Protein AF-A0AAD2Q628-F1 (afdb_monomer_lite)

Structure (mmCIF, N/CA/C/O backbone):
data_AF-A0AAD2Q628-F1
#
_entry.id   AF-A0AAD2Q628-F1
#
loop_
_atom_site.group_PDB
_atom_site.id
_atom_site.type_symbol
_atom_site.label_atom_id
_atom_site.label_alt_id
_atom_site.label_comp_id
_atom_site.label_asym_id
_atom_site.label_entity_id
_atom_site.label_seq_id
_atom_site.pdbx_PDB_ins_code
_atom_site.Cartn_x
_atom_site.Cartn_y
_atom_site.Cartn_z
_atom_site.occupancy
_atom_site.B_iso_or_equiv
_atom_site.auth_seq_id
_atom_site.auth_comp_id
_atom_site.auth_asym_id
_atom_site.auth_atom_id
_atom_site.pdbx_PDB_model_num
ATOM 1 N N . MET A 1 1 ? -16.273 -69.616 -3.873 1.00 41.22 1 MET A N 1
ATOM 2 C CA . MET A 1 1 ? -14.895 -70.148 -3.779 1.00 41.22 1 MET A CA 1
ATOM 3 C C . MET A 1 1 ? -13.991 -68.955 -3.497 1.00 41.22 1 MET A C 1
ATOM 5 O O . MET A 1 1 ? -13.891 -68.101 -4.357 1.00 41.22 1 MET A O 1
ATOM 9 N N . GLY A 1 2 ? -13.615 -68.657 -2.249 1.00 32.34 2 GLY A N 1
ATOM 10 C CA . GLY A 1 2 ? -12.624 -69.399 -1.454 1.00 32.34 2 GLY A CA 1
ATOM 11 C C . GLY A 1 2 ? -11.238 -69.051 -2.010 1.00 32.34 2 GLY A C 1
ATOM 12 O O . GLY A 1 2 ? -10.892 -69.567 -3.058 1.00 32.34 2 GLY A O 1
ATOM 13 N N . LEU A 1 3 ? -10.490 -68.092 -1.461 1.00 39.25 3 LEU A N 1
ATOM 14 C CA . LEU A 1 3 ? -9.727 -68.239 -0.219 1.00 39.25 3 LEU A CA 1
ATOM 15 C C . LEU A 1 3 ? -9.438 -66.888 0.453 1.00 39.25 3 LEU A C 1
ATOM 17 O O . LEU A 1 3 ? -9.237 -65.864 -0.194 1.00 39.25 3 LEU A O 1
ATOM 21 N N . ALA A 1 4 ? -9.405 -66.937 1.780 1.00 36.00 4 ALA A N 1
ATOM 22 C CA . ALA A 1 4 ? -9.234 -65.830 2.699 1.00 36.00 4 ALA A CA 1
ATOM 23 C C . ALA A 1 4 ? -7.864 -65.875 3.404 1.00 36.00 4 ALA A C 1
ATOM 25 O O . ALA A 1 4 ? -7.318 -66.952 3.613 1.00 36.00 4 ALA A O 1
ATOM 26 N N . ARG A 1 5 ? -7.456 -64.693 3.900 1.00 35.56 5 ARG A N 1
ATOM 27 C CA . ARG A 1 5 ? -6.697 -64.414 5.145 1.00 35.56 5 ARG A CA 1
ATOM 28 C C . ARG A 1 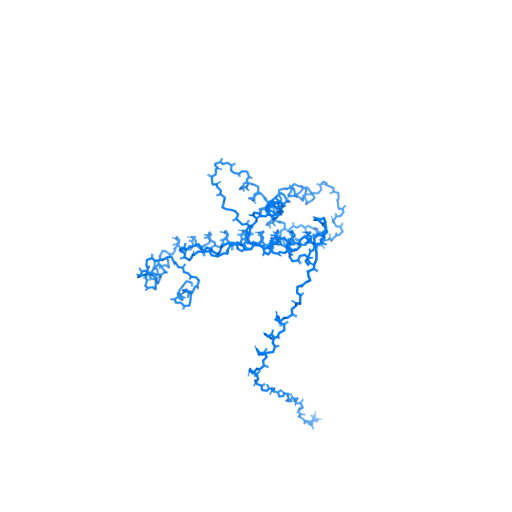5 ? -5.227 -64.850 5.274 1.00 35.56 5 ARG A C 1
ATOM 30 O O . ARG A 1 5 ? -4.950 -66.015 5.496 1.00 35.56 5 ARG A O 1
ATOM 37 N N . LEU A 1 6 ? -4.354 -63.847 5.440 1.00 38.22 6 LEU A N 1
ATOM 38 C CA . LEU A 1 6 ? -3.398 -63.706 6.564 1.00 38.22 6 LEU A CA 1
ATOM 39 C C . LEU A 1 6 ? -2.945 -62.219 6.624 1.00 38.22 6 LEU A C 1
ATOM 41 O O . LEU A 1 6 ? -2.399 -61.715 5.654 1.00 38.22 6 LEU A O 1
ATOM 45 N N . LEU A 1 7 ? -3.481 -61.390 7.532 1.00 36.62 7 LEU A N 1
ATOM 46 C CA . LEU A 1 7 ? -2.988 -61.016 8.881 1.00 36.62 7 LEU A CA 1
ATOM 47 C C . LEU A 1 7 ? -2.082 -59.752 8.943 1.00 36.62 7 LEU A C 1
ATOM 49 O O . LEU A 1 7 ? -0.869 -59.849 8.858 1.00 36.62 7 LEU A O 1
ATOM 53 N N . LEU A 1 8 ? -2.751 -58.614 9.209 1.00 38.66 8 LEU A N 1
ATOM 54 C CA . LEU A 1 8 ? -2.419 -57.449 10.070 1.00 38.66 8 LEU A CA 1
ATOM 55 C C . LEU A 1 8 ? -1.126 -56.589 9.896 1.00 38.66 8 LEU A C 1
ATOM 57 O O . LEU A 1 8 ? -0.140 -57.020 9.315 1.00 38.66 8 LEU A O 1
ATOM 61 N N . PRO A 1 9 ? -1.153 -55.322 10.394 1.00 40.34 9 PRO A N 1
ATOM 62 C CA . PRO A 1 9 ? -0.326 -54.203 9.944 1.00 40.34 9 PRO A CA 1
ATOM 63 C C . PRO A 1 9 ? 0.839 -53.875 10.891 1.00 40.34 9 PRO A C 1
ATOM 65 O O . PRO A 1 9 ? 0.726 -54.007 12.109 1.00 40.34 9 PRO A O 1
ATOM 68 N N . LEU A 1 10 ? 1.915 -53.302 10.350 1.00 36.38 10 LEU A N 1
ATOM 69 C CA . LEU A 1 10 ? 2.962 -52.651 11.140 1.00 36.38 10 LEU A CA 1
ATOM 70 C C . LEU A 1 10 ? 2.832 -51.126 11.022 1.00 36.38 10 LEU A C 1
ATOM 72 O O . LEU A 1 10 ? 3.186 -50.529 10.009 1.00 36.38 10 LEU A O 1
ATOM 76 N N . ARG A 1 11 ? 2.312 -50.492 12.083 1.00 39.50 11 ARG A N 1
ATOM 77 C CA . ARG A 1 11 ? 2.529 -49.064 12.363 1.00 39.50 11 ARG A CA 1
ATOM 78 C C . ARG A 1 11 ? 3.903 -48.901 13.020 1.00 39.50 11 ARG A C 1
ATOM 80 O O . ARG A 1 11 ? 4.146 -49.593 14.008 1.00 39.50 11 ARG A O 1
ATOM 87 N N . PRO A 1 12 ? 4.733 -47.927 12.626 1.00 38.59 12 PRO A N 1
ATOM 88 C CA . PRO A 1 12 ? 5.763 -47.422 13.519 1.00 38.59 12 PRO A CA 1
ATOM 89 C C . PRO A 1 12 ? 5.172 -46.356 14.459 1.00 38.59 12 PRO A C 1
ATOM 91 O O . PRO A 1 12 ? 4.677 -45.315 14.025 1.00 38.59 12 PRO A O 1
ATOM 94 N N . LYS A 1 13 ? 5.220 -46.632 15.769 1.00 36.22 13 LYS A N 1
ATOM 95 C CA . LYS A 1 13 ? 5.276 -45.604 16.820 1.00 36.22 13 LYS A CA 1
ATOM 96 C C . LYS A 1 13 ? 6.656 -44.950 16.720 1.00 36.22 13 LYS A C 1
ATOM 98 O O . LYS A 1 13 ? 7.647 -45.667 16.793 1.00 36.22 13 LYS A O 1
ATOM 103 N N . ILE A 1 14 ? 6.720 -43.628 16.595 1.00 37.03 14 ILE A N 1
ATOM 104 C CA . ILE A 1 14 ? 7.932 -42.866 16.913 1.00 37.03 14 ILE A CA 1
ATOM 105 C C . ILE A 1 14 ? 7.538 -41.797 17.930 1.00 37.03 14 ILE A C 1
ATOM 107 O O . ILE A 1 14 ? 6.558 -41.070 17.767 1.00 37.03 14 ILE A O 1
ATOM 111 N N . GLU A 1 15 ? 8.264 -41.841 19.035 1.00 34.59 15 GLU A N 1
ATOM 112 C CA . GLU A 1 15 ? 8.045 -41.177 20.309 1.00 34.59 15 GLU A CA 1
ATOM 113 C C . GLU A 1 15 ? 8.373 -39.678 20.238 1.00 34.59 15 GLU A C 1
ATOM 115 O O . GLU A 1 15 ? 9.252 -39.246 19.493 1.00 34.59 15 GLU A O 1
ATOM 120 N N . ARG A 1 16 ? 7.661 -38.873 21.037 1.00 36.38 16 ARG A N 1
ATOM 121 C CA . ARG A 1 16 ? 8.016 -37.470 21.297 1.00 36.38 16 ARG A CA 1
ATOM 122 C C . ARG A 1 16 ? 9.143 -37.430 22.337 1.00 36.38 16 ARG A C 1
ATOM 124 O O . ARG A 1 16 ? 8.940 -38.001 23.409 1.00 36.38 16 ARG A O 1
ATOM 131 N N . PRO A 1 17 ? 10.264 -36.729 22.103 1.00 39.34 17 PRO A N 1
ATOM 132 C CA . PRO A 1 17 ? 11.205 -36.413 23.169 1.00 39.34 17 PRO A CA 1
ATOM 133 C C . PRO A 1 17 ? 10.741 -35.191 23.995 1.00 39.34 17 PRO A C 1
ATOM 135 O O . PRO A 1 17 ? 9.958 -34.370 23.505 1.00 39.34 17 PRO A O 1
ATOM 138 N N . PRO A 1 18 ? 11.183 -35.087 25.262 1.00 36.72 18 PRO A N 1
ATOM 139 C CA . PRO A 1 18 ? 10.644 -34.167 26.260 1.00 36.72 18 PRO A CA 1
ATOM 140 C C . PRO A 1 18 ? 11.123 -32.717 26.105 1.00 36.72 18 PRO A C 1
ATOM 142 O O . PRO A 1 18 ? 12.185 -32.424 25.561 1.00 36.72 18 PRO A O 1
ATOM 145 N N . SER A 1 19 ? 10.316 -31.816 26.660 1.00 37.06 19 SER A N 1
ATOM 146 C CA . SER A 1 19 ? 10.591 -30.401 26.905 1.00 37.06 19 SER A CA 1
ATOM 147 C C . SER A 1 19 ? 11.855 -30.176 27.744 1.00 37.06 19 SER A C 1
ATOM 149 O O . SER A 1 19 ? 11.912 -30.631 28.885 1.00 37.06 19 SER A O 1
ATOM 151 N N . LEU A 1 20 ? 12.801 -29.385 27.230 1.00 33.56 20 LEU A N 1
ATOM 152 C CA . LEU A 1 20 ? 13.852 -28.731 28.014 1.00 33.56 20 LEU A CA 1
ATOM 153 C C . LEU A 1 20 ? 13.908 -27.248 27.627 1.00 33.56 20 LEU A C 1
ATOM 155 O O . LEU A 1 20 ? 14.545 -26.849 26.656 1.00 33.56 20 LEU A O 1
ATOM 159 N N . ILE A 1 21 ? 13.169 -26.443 28.389 1.00 36.81 21 ILE A N 1
ATOM 160 C CA . ILE A 1 21 ? 13.429 -25.015 28.574 1.00 36.81 21 ILE A CA 1
ATOM 161 C C . ILE A 1 21 ? 14.372 -24.908 29.775 1.00 36.81 21 ILE A C 1
ATOM 163 O O . ILE A 1 21 ? 14.227 -25.676 30.718 1.00 36.81 21 ILE A O 1
ATOM 167 N N . SER A 1 22 ? 15.245 -23.900 29.727 1.00 38.53 22 SER A N 1
ATOM 168 C CA . SER A 1 22 ? 16.206 -23.444 30.740 1.00 38.53 22 SER A CA 1
ATOM 169 C C . SER A 1 22 ? 17.596 -24.061 30.613 1.00 38.53 22 SER A C 1
ATOM 171 O O . SER A 1 22 ? 17.820 -25.157 31.102 1.00 38.53 22 SER A O 1
ATOM 173 N N . GLU A 1 23 ? 18.495 -23.325 29.944 1.00 36.66 23 GLU A N 1
ATOM 174 C CA . GLU A 1 23 ? 19.952 -23.217 30.198 1.00 36.66 23 GLU A CA 1
ATOM 175 C C . GLU A 1 23 ? 20.728 -22.814 28.927 1.00 36.66 23 GLU A C 1
ATOM 177 O O . GLU A 1 23 ? 21.664 -23.473 28.499 1.00 36.66 23 GLU A O 1
ATOM 182 N N . THR A 1 24 ? 20.378 -21.687 28.296 1.00 35.78 24 THR A N 1
ATOM 183 C CA . THR A 1 24 ? 21.269 -21.046 27.297 1.00 35.78 24 THR A CA 1
ATOM 184 C C . THR A 1 24 ? 21.333 -19.521 27.425 1.00 35.78 24 THR A C 1
ATOM 186 O O . THR A 1 24 ? 21.809 -18.841 26.519 1.00 35.78 24 THR A O 1
ATOM 189 N N . SER A 1 25 ? 20.900 -18.961 28.561 1.00 34.75 25 SER A N 1
ATOM 190 C CA . SER A 1 25 ? 20.864 -17.503 28.781 1.00 34.75 25 SER A CA 1
ATOM 191 C C . SER A 1 25 ? 22.027 -16.958 29.621 1.00 34.75 25 SER A C 1
ATOM 193 O O . SER A 1 25 ? 22.152 -15.746 29.745 1.00 34.75 25 SER A O 1
ATOM 195 N N . SER A 1 26 ? 22.917 -17.804 30.162 1.00 39.25 26 SER A N 1
ATOM 196 C CA . SER A 1 26 ? 23.978 -17.359 31.092 1.00 39.25 26 SER A CA 1
ATOM 197 C C . SER A 1 26 ? 25.416 -17.430 30.549 1.00 39.25 26 SER A C 1
ATOM 199 O O . SER A 1 26 ? 26.353 -17.109 31.280 1.00 39.25 26 SER A O 1
ATOM 201 N N . GLN A 1 27 ? 25.629 -17.809 29.283 1.00 35.50 27 GLN A N 1
ATOM 202 C CA . GLN A 1 27 ? 26.983 -17.938 28.705 1.00 35.50 27 GLN A CA 1
ATOM 203 C C . GLN A 1 27 ? 27.303 -16.966 27.561 1.00 35.50 27 GLN A C 1
ATOM 205 O O . GLN A 1 27 ? 28.459 -16.867 27.165 1.00 35.50 27 GLN A O 1
ATOM 210 N N . ARG A 1 28 ? 26.335 -16.172 27.080 1.00 36.69 28 ARG A N 1
ATOM 211 C CA . ARG A 1 28 ? 26.572 -15.148 26.038 1.00 36.69 28 ARG A CA 1
ATOM 212 C C . ARG A 1 28 ? 26.849 -13.735 26.571 1.00 36.69 28 ARG A C 1
ATOM 214 O O . ARG A 1 28 ? 27.160 -12.852 25.784 1.00 36.69 28 ARG A O 1
ATOM 221 N N . GLN A 1 29 ? 26.765 -13.518 27.886 1.00 34.91 29 GLN A N 1
ATOM 222 C CA . GLN A 1 29 ? 26.949 -12.200 28.519 1.00 34.91 29 GLN A CA 1
ATOM 223 C C . GLN A 1 29 ? 28.338 -11.968 29.149 1.00 34.91 29 GLN A C 1
ATOM 225 O O . GLN A 1 29 ? 28.562 -10.907 29.718 1.00 34.91 29 GLN A O 1
ATOM 230 N N . ARG A 1 30 ? 29.297 -12.902 29.041 1.00 34.09 30 ARG A N 1
ATOM 231 C CA . ARG A 1 30 ? 30.641 -12.755 29.651 1.00 34.09 30 ARG A CA 1
ATOM 232 C C . ARG A 1 30 ? 31.804 -12.560 28.669 1.00 34.09 30 ARG A C 1
ATOM 234 O O . ARG A 1 30 ? 32.949 -12.670 29.080 1.00 34.09 30 ARG A O 1
ATOM 241 N N . THR A 1 31 ? 31.550 -12.233 27.402 1.00 32.66 31 THR A N 1
ATOM 242 C CA . THR A 1 31 ? 32.624 -12.087 26.389 1.00 32.66 31 THR A CA 1
ATOM 243 C C . THR A 1 31 ? 32.689 -10.690 25.753 1.00 32.66 31 THR A C 1
ATOM 245 O O . THR A 1 31 ? 33.216 -10.542 24.658 1.00 32.66 31 THR A O 1
ATOM 248 N N . VAL A 1 32 ? 32.154 -9.651 26.412 1.00 36.41 32 VAL A N 1
ATOM 249 C CA . VAL A 1 32 ? 32.168 -8.258 25.890 1.00 36.41 32 VAL A CA 1
ATOM 250 C C . VAL A 1 32 ? 32.931 -7.272 26.795 1.00 36.41 32 VAL A C 1
ATOM 252 O O . VAL A 1 32 ? 33.059 -6.099 26.469 1.00 36.41 32 VAL A O 1
ATOM 255 N N . LEU A 1 33 ? 33.522 -7.727 27.899 1.00 37.69 33 LEU A N 1
ATOM 256 C CA . LEU A 1 33 ? 34.405 -6.905 28.733 1.00 37.69 33 LEU A CA 1
ATOM 257 C C . LEU A 1 33 ? 35.815 -7.482 28.660 1.00 37.69 33 LEU A C 1
ATOM 259 O O . LEU A 1 33 ? 36.112 -8.417 29.388 1.00 37.69 33 LEU A O 1
ATOM 263 N N . ASP A 1 34 ? 36.585 -7.004 27.680 1.00 32.53 34 ASP A N 1
ATOM 264 C CA . ASP A 1 34 ? 38.051 -6.829 27.695 1.00 32.53 34 ASP A CA 1
ATOM 265 C C . ASP A 1 34 ? 38.572 -6.760 26.251 1.00 32.53 34 ASP A C 1
ATOM 267 O O . ASP A 1 34 ? 39.073 -7.728 25.681 1.00 32.53 34 ASP A O 1
ATOM 271 N N . VAL A 1 35 ? 38.445 -5.580 25.635 1.00 37.34 35 VAL A N 1
ATOM 272 C CA . VAL A 1 35 ? 39.238 -5.218 24.452 1.00 37.34 35 VAL A CA 1
ATOM 273 C C . VAL A 1 35 ? 40.191 -4.098 24.880 1.00 37.34 35 VAL A C 1
ATOM 275 O O . VAL A 1 35 ? 39.711 -3.050 25.320 1.00 37.34 35 VAL A O 1
ATOM 278 N N . PRO A 1 36 ? 41.523 -4.277 24.788 1.00 30.53 36 PRO A N 1
ATOM 279 C CA . PRO A 1 36 ? 42.478 -3.240 25.163 1.00 30.53 36 PRO A CA 1
ATOM 280 C C . PRO A 1 36 ? 42.370 -2.039 24.216 1.00 30.53 36 PRO A C 1
ATOM 282 O O . PRO A 1 36 ? 42.324 -2.205 22.998 1.00 30.53 36 PRO A O 1
ATOM 285 N N . VAL A 1 37 ? 42.371 -0.826 24.771 1.00 39.47 37 VAL A N 1
ATOM 286 C CA . VAL A 1 37 ? 42.447 0.431 24.012 1.00 39.47 37 VAL A CA 1
ATOM 287 C C . VAL A 1 37 ? 43.891 0.632 23.529 1.00 39.47 37 VAL A C 1
ATOM 289 O O . VAL A 1 37 ? 44.778 0.756 24.375 1.00 39.47 37 VAL A O 1
ATOM 292 N N . PRO A 1 38 ? 44.174 0.702 22.213 1.00 34.25 38 PRO A N 1
ATOM 293 C CA . PRO A 1 38 ? 45.503 1.054 21.744 1.00 34.25 38 PRO A CA 1
ATOM 294 C C . PRO A 1 38 ? 45.684 2.575 21.789 1.00 34.25 38 PRO A C 1
ATOM 296 O O . PRO A 1 38 ? 45.006 3.342 21.105 1.00 34.25 38 PRO A O 1
ATOM 299 N N . SER A 1 39 ? 46.642 3.015 22.594 1.00 34.12 39 SER A N 1
ATOM 300 C CA . SER A 1 39 ? 47.267 4.325 22.495 1.00 34.12 39 SER A CA 1
ATOM 301 C C . SER A 1 39 ? 48.217 4.338 21.293 1.00 34.12 39 SER A C 1
ATOM 303 O O . SER A 1 39 ? 49.236 3.662 21.334 1.00 34.12 39 SER A O 1
ATOM 305 N N . ASN A 1 40 ? 47.926 5.103 20.234 1.00 32.75 40 ASN A N 1
ATOM 306 C CA . ASN A 1 40 ? 48.840 6.155 19.768 1.00 32.75 40 ASN A CA 1
ATOM 307 C C . ASN A 1 40 ? 48.275 7.009 18.621 1.00 32.75 40 ASN A C 1
ATOM 309 O O . ASN A 1 40 ? 47.475 6.576 17.797 1.00 32.75 40 ASN A O 1
ATOM 313 N N . GLN A 1 41 ? 48.792 8.231 18.599 1.00 40.69 41 GLN A N 1
ATOM 314 C CA . GLN A 1 41 ? 48.729 9.277 17.588 1.00 40.69 41 GLN A CA 1
ATOM 315 C C . GLN A 1 41 ? 48.885 8.745 16.148 1.00 40.69 41 GLN A C 1
ATOM 317 O O . GLN A 1 41 ? 49.864 8.076 15.826 1.00 40.69 41 GLN A O 1
ATOM 322 N N . GLY A 1 42 ? 47.940 9.104 15.269 1.00 32.91 42 GLY A N 1
ATOM 323 C CA . GLY A 1 42 ? 47.955 8.794 13.836 1.00 32.91 42 GLY A CA 1
ATOM 324 C C . GLY A 1 42 ? 47.006 9.706 13.040 1.00 32.91 42 GLY A C 1
ATOM 325 O O . GLY A 1 42 ? 45.951 10.101 13.527 1.00 32.91 42 GLY A O 1
ATOM 326 N N . ASN A 1 43 ? 47.430 10.083 11.834 1.00 36.53 43 ASN A N 1
ATOM 327 C CA . ASN A 1 43 ? 46.875 11.086 10.909 1.00 36.53 43 ASN A CA 1
ATOM 328 C C . ASN A 1 43 ? 45.348 10.939 10.619 1.00 36.53 43 ASN A C 1
ATOM 330 O O . ASN A 1 43 ? 44.899 9.834 10.314 1.00 36.53 43 ASN A O 1
ATOM 334 N N . PRO A 1 44 ? 44.534 12.020 10.636 1.00 38.53 44 PRO A N 1
ATOM 335 C CA . PRO A 1 44 ? 43.057 11.973 10.571 1.00 38.53 44 PRO A CA 1
ATOM 336 C C . PRO A 1 44 ? 42.403 11.529 9.239 1.00 38.53 44 PRO A C 1
ATOM 338 O O . PRO A 1 44 ? 41.243 11.866 8.993 1.00 38.53 44 PRO A O 1
ATOM 341 N N . ARG A 1 45 ? 43.084 10.778 8.364 1.00 43.62 45 ARG A N 1
ATOM 342 C CA . ARG A 1 45 ? 42.522 10.347 7.065 1.00 43.62 45 ARG A CA 1
ATOM 343 C C . ARG A 1 45 ? 42.162 8.863 6.944 1.00 43.62 45 ARG A C 1
ATOM 345 O O . ARG A 1 45 ? 41.441 8.535 6.008 1.00 43.62 45 ARG A O 1
ATOM 352 N N . ASP A 1 46 ? 42.496 8.025 7.925 1.00 41.75 46 ASP A N 1
ATOM 353 C CA . ASP A 1 46 ? 42.333 6.562 7.813 1.00 41.75 46 ASP A CA 1
ATOM 354 C C . ASP A 1 46 ? 41.350 5.936 8.825 1.00 41.75 46 ASP A C 1
ATOM 356 O O . ASP A 1 46 ? 41.543 4.819 9.298 1.00 41.75 46 ASP A O 1
ATOM 360 N N . VAL A 1 47 ? 40.251 6.625 9.158 1.00 44.41 47 VAL A N 1
ATOM 361 C CA . VAL A 1 47 ? 39.197 6.054 10.023 1.00 44.41 47 VAL A CA 1
ATOM 362 C C . VAL A 1 47 ? 38.077 5.419 9.176 1.00 44.41 47 VAL A C 1
ATOM 364 O O . VAL A 1 47 ? 37.454 6.134 8.379 1.00 44.41 47 VAL A O 1
ATOM 367 N N . PRO A 1 48 ? 37.746 4.120 9.350 1.00 36.72 48 PRO A N 1
ATOM 368 C CA . PRO A 1 48 ? 36.620 3.486 8.662 1.00 36.72 48 PRO A CA 1
ATOM 369 C C . PRO A 1 48 ? 35.287 4.159 9.034 1.00 36.72 48 PRO A C 1
ATOM 371 O O . PRO A 1 48 ? 35.042 4.504 10.192 1.00 36.72 48 PRO A O 1
ATOM 374 N N . LYS A 1 49 ? 34.404 4.359 8.041 1.00 45.31 49 LYS A N 1
ATOM 375 C CA . LYS A 1 49 ? 33.145 5.131 8.169 1.00 45.31 49 LYS A CA 1
ATOM 376 C C . LYS A 1 49 ? 32.191 4.623 9.267 1.00 45.31 49 LYS A C 1
ATOM 378 O O . LYS A 1 49 ? 31.374 5.406 9.737 1.00 45.31 49 LYS A O 1
ATOM 383 N N . SER A 1 50 ? 32.329 3.373 9.712 1.00 38.19 50 SER A N 1
ATOM 384 C CA . SER A 1 50 ? 31.544 2.772 10.800 1.00 38.19 50 SER A CA 1
ATOM 385 C C . SER A 1 50 ? 31.836 3.363 12.186 1.00 38.19 50 SER A C 1
ATOM 387 O O . SER A 1 50 ? 30.980 3.319 13.061 1.00 38.19 50 SER A O 1
ATOM 389 N N . ALA A 1 51 ? 33.008 3.967 12.402 1.00 35.88 51 ALA A N 1
ATOM 390 C CA . ALA A 1 51 ? 33.417 4.464 13.719 1.00 35.88 51 ALA A CA 1
ATOM 391 C C . ALA A 1 51 ? 32.966 5.909 14.017 1.00 35.88 51 ALA A C 1
ATOM 393 O O . ALA A 1 51 ? 33.261 6.449 15.082 1.00 35.88 51 ALA A O 1
ATOM 394 N N . ARG A 1 52 ? 32.253 6.563 13.087 1.00 36.62 52 ARG A N 1
ATOM 395 C CA . ARG A 1 52 ? 31.817 7.961 13.243 1.00 36.62 52 ARG A CA 1
ATOM 396 C C . ARG A 1 52 ? 30.483 8.129 13.982 1.00 36.62 52 ARG A C 1
ATOM 398 O O . ARG A 1 52 ? 30.104 9.265 14.243 1.00 36.62 52 ARG A O 1
ATOM 405 N N . TYR A 1 53 ? 29.811 7.035 14.349 1.00 40.88 53 TYR A N 1
ATOM 406 C CA . TYR A 1 53 ? 28.484 7.075 14.979 1.00 40.88 53 TYR A CA 1
ATOM 407 C C . TYR A 1 53 ? 28.490 6.878 16.510 1.00 40.88 53 TYR A C 1
ATOM 409 O O . TYR A 1 53 ? 27.469 7.069 17.159 1.00 40.88 53 TYR A O 1
ATOM 417 N N . SER A 1 54 ? 29.635 6.578 17.135 1.00 31.20 54 SER A N 1
ATOM 418 C CA . SER A 1 54 ? 29.692 6.291 18.584 1.00 31.20 54 SER A CA 1
ATOM 419 C C . SER A 1 54 ? 29.839 7.520 19.497 1.00 31.20 54 SER A C 1
ATOM 421 O O . SER A 1 54 ? 30.187 7.371 20.668 1.00 31.20 54 SER A O 1
ATOM 423 N N . ARG A 1 55 ? 29.580 8.745 19.018 1.00 32.38 55 ARG A N 1
ATOM 424 C CA . ARG A 1 55 ? 29.501 9.929 19.895 1.00 32.38 55 ARG A CA 1
ATOM 425 C C . ARG A 1 55 ? 28.049 10.219 20.269 1.00 32.38 55 ARG A C 1
ATOM 427 O O . ARG A 1 55 ? 27.347 10.905 19.541 1.00 32.38 55 ARG A O 1
ATOM 434 N N . SER A 1 56 ? 27.656 9.662 21.415 1.00 31.62 56 SER A N 1
ATOM 435 C CA . SER A 1 56 ? 26.629 10.135 22.359 1.00 31.62 56 SER A CA 1
ATOM 436 C C . SER A 1 56 ? 25.647 11.194 21.832 1.00 31.62 56 SER A C 1
ATOM 438 O O . SER A 1 56 ? 25.892 12.396 21.953 1.00 31.62 56 SER A O 1
ATOM 440 N N . VAL A 1 57 ? 24.500 10.739 21.329 1.00 41.31 57 VAL A N 1
ATOM 441 C CA . VAL A 1 57 ? 23.283 11.557 21.247 1.00 41.31 57 VAL A CA 1
ATOM 442 C C . VAL A 1 57 ? 22.602 11.502 22.626 1.00 41.31 57 VAL A C 1
ATOM 444 O O . VAL A 1 57 ? 22.449 10.400 23.158 1.00 41.31 57 VAL A O 1
ATOM 447 N N . PRO A 1 58 ? 22.221 12.632 23.251 1.00 29.83 58 PRO A N 1
ATOM 448 C CA . PRO A 1 58 ? 21.480 12.612 24.511 1.00 29.83 58 PRO A CA 1
ATOM 449 C C . PRO A 1 58 ? 20.119 11.934 24.319 1.00 29.83 58 PRO A C 1
ATOM 451 O O . PRO A 1 58 ? 19.386 12.267 23.388 1.00 29.83 58 PRO A O 1
ATOM 454 N N . LEU A 1 59 ? 19.783 10.989 25.199 1.00 36.31 59 LEU A N 1
ATOM 455 C CA . LEU A 1 59 ? 18.473 10.336 25.223 1.00 36.31 59 LEU A CA 1
ATOM 456 C C . LEU A 1 59 ? 17.374 11.376 25.518 1.00 36.31 59 LEU A C 1
ATOM 458 O O . LEU A 1 59 ? 17.506 12.113 26.499 1.00 36.31 59 LEU A O 1
ATOM 462 N N . PRO A 1 60 ? 16.284 11.447 24.734 1.00 33.56 60 PRO A N 1
ATOM 463 C CA . PRO A 1 60 ? 15.127 12.243 25.110 1.00 33.56 60 PRO A CA 1
ATOM 464 C C . PRO A 1 60 ? 14.381 11.579 26.280 1.00 33.56 60 PRO A C 1
ATOM 466 O O . PRO A 1 60 ? 14.147 10.370 26.287 1.00 33.56 60 PRO A O 1
ATOM 469 N N . HIS A 1 61 ? 14.025 12.394 27.274 1.00 34.50 61 HIS A N 1
ATOM 470 C CA . HIS A 1 61 ? 13.152 12.028 28.391 1.00 34.50 61 HIS A CA 1
ATOM 471 C C . HIS A 1 61 ? 11.759 11.580 27.902 1.00 34.50 61 HIS A C 1
ATOM 473 O O . HIS A 1 61 ? 11.324 12.000 26.827 1.00 34.50 61 HIS A O 1
ATOM 479 N N . PRO A 1 62 ? 11.046 10.740 28.678 1.00 34.81 62 PRO A N 1
ATOM 480 C CA . PRO A 1 62 ? 9.773 10.185 28.256 1.00 34.81 62 PRO A CA 1
ATOM 481 C C . PRO A 1 62 ? 8.668 11.215 28.493 1.00 34.81 62 PRO A C 1
ATOM 483 O O . PRO A 1 62 ? 8.316 11.466 29.638 1.00 34.81 62 PRO A O 1
ATOM 486 N N . ASP A 1 63 ? 8.106 11.781 27.426 1.00 32.28 63 ASP A N 1
ATOM 487 C CA . ASP A 1 63 ? 6.779 12.393 27.485 1.00 32.28 63 ASP A CA 1
ATOM 488 C C . ASP A 1 63 ? 6.016 12.212 26.160 1.00 32.28 63 ASP A C 1
ATOM 490 O O . ASP A 1 63 ? 6.431 12.647 25.088 1.00 32.28 63 ASP A O 1
ATOM 494 N N . ASN A 1 64 ? 4.874 11.536 26.304 1.00 29.47 64 ASN A N 1
ATOM 495 C CA . ASN A 1 64 ? 3.660 11.531 25.489 1.00 29.47 64 ASN A CA 1
ATOM 496 C C . ASN A 1 64 ? 3.717 11.186 23.985 1.00 29.47 64 ASN A C 1
ATOM 498 O O . ASN A 1 64 ? 3.856 12.026 23.099 1.00 29.47 64 ASN A O 1
ATOM 502 N N . GLY A 1 65 ? 3.337 9.934 23.702 1.00 32.53 65 GLY A N 1
ATOM 503 C CA . GLY A 1 65 ? 2.153 9.686 22.867 1.00 32.53 65 GLY A CA 1
ATOM 504 C C . GLY A 1 65 ? 2.319 9.660 21.348 1.00 32.53 65 GLY A C 1
ATOM 505 O O . GLY A 1 65 ? 1.310 9.617 20.647 1.00 32.53 65 GLY A O 1
ATOM 506 N N . ARG A 1 66 ? 3.539 9.638 20.803 1.00 31.22 66 ARG A N 1
ATOM 507 C CA . ARG A 1 66 ? 3.734 9.380 19.367 1.00 31.22 66 ARG A CA 1
ATOM 508 C C . ARG A 1 66 ? 3.841 7.882 19.104 1.00 31.22 66 ARG A C 1
ATOM 510 O O . ARG A 1 66 ? 4.869 7.260 19.349 1.00 31.22 66 ARG A O 1
ATOM 517 N N . SER A 1 67 ? 2.736 7.327 18.621 1.00 33.00 67 SER A N 1
ATOM 518 C CA . SER A 1 67 ? 2.610 5.978 18.078 1.00 33.00 67 SER A CA 1
ATOM 519 C C . SER A 1 67 ? 3.790 5.619 17.170 1.00 33.00 67 SER A C 1
ATOM 521 O O . SER A 1 67 ? 4.052 6.276 16.162 1.00 33.00 67 SER A O 1
ATOM 523 N N . SER A 1 68 ? 4.485 4.566 17.588 1.00 33.62 68 SER A N 1
ATOM 524 C CA . SER A 1 68 ? 5.540 3.857 16.877 1.00 33.62 68 SER A CA 1
ATOM 525 C C . SER A 1 68 ? 5.008 3.227 15.583 1.00 33.62 68 SER A C 1
ATOM 527 O O . SER A 1 68 ? 3.922 2.651 15.590 1.00 33.62 68 SER A O 1
ATOM 529 N N . GLY A 1 69 ? 5.800 3.307 14.509 1.00 32.03 69 GLY A N 1
ATOM 530 C CA . GLY A 1 69 ? 5.725 2.405 13.354 1.00 32.03 69 GLY A CA 1
ATOM 531 C C . GLY A 1 69 ? 4.835 2.839 12.186 1.00 32.03 69 GLY A C 1
ATOM 532 O O . GLY A 1 69 ? 3.716 2.360 12.036 1.00 32.03 69 GLY A O 1
ATOM 533 N N . SER A 1 70 ? 5.366 3.646 11.263 1.00 36.75 70 SER A N 1
ATOM 534 C CA . SER A 1 70 ? 4.912 3.611 9.867 1.00 36.75 70 SER A CA 1
ATOM 535 C C . SER A 1 70 ? 5.600 2.434 9.163 1.00 36.75 70 SER A C 1
ATOM 537 O O . SER A 1 70 ? 6.700 2.580 8.635 1.00 36.75 70 SER A O 1
ATOM 539 N N . GLU A 1 71 ? 4.978 1.251 9.162 1.00 47.53 71 GLU A N 1
ATOM 540 C CA . GLU A 1 71 ? 5.524 0.041 8.507 1.00 47.53 71 GLU A CA 1
ATOM 541 C C . GLU A 1 71 ? 5.663 0.181 6.979 1.00 47.53 71 GLU A C 1
ATOM 543 O O . GLU A 1 71 ? 6.341 -0.605 6.322 1.00 47.53 71 GLU A O 1
ATOM 548 N N . THR A 1 72 ? 5.076 1.218 6.385 1.00 45.34 72 THR A N 1
ATOM 549 C CA . THR A 1 72 ? 5.286 1.581 4.982 1.00 45.34 72 THR A CA 1
ATOM 550 C C . THR A 1 72 ? 5.616 3.065 4.899 1.00 45.34 72 THR A C 1
ATOM 552 O O . THR A 1 72 ? 5.084 3.853 5.676 1.00 45.34 72 THR A O 1
ATOM 555 N N . TYR A 1 73 ? 6.502 3.427 3.964 1.00 48.00 73 TYR A N 1
ATOM 556 C CA . TYR A 1 73 ? 6.956 4.781 3.619 1.00 48.00 73 TYR A CA 1
ATOM 557 C C . TYR A 1 73 ? 5.782 5.680 3.178 1.00 48.00 73 TYR A C 1
ATOM 559 O O . TYR A 1 73 ? 5.663 6.076 2.024 1.00 48.00 73 TYR A O 1
ATOM 567 N N . VAL A 1 74 ? 4.844 5.958 4.072 1.00 45.44 74 VAL A N 1
ATOM 568 C CA . VAL A 1 74 ? 3.711 6.837 3.818 1.00 45.44 74 VAL A CA 1
ATOM 569 C C . VAL A 1 74 ? 4.048 8.141 4.511 1.00 45.44 74 VAL A C 1
ATOM 571 O O . VAL A 1 74 ? 3.828 8.313 5.708 1.00 45.44 74 VAL A O 1
ATOM 574 N N . ARG A 1 75 ? 4.641 9.068 3.751 1.00 46.06 75 ARG A N 1
ATOM 575 C CA . ARG A 1 75 ? 4.638 10.470 4.169 1.00 46.06 75 ARG A CA 1
ATOM 576 C C . ARG A 1 75 ? 3.176 10.924 4.273 1.00 46.06 75 ARG A C 1
ATOM 578 O O . ARG A 1 75 ? 2.391 10.550 3.399 1.00 46.06 75 ARG A O 1
ATOM 585 N N . PRO A 1 76 ? 2.805 11.733 5.279 1.00 42.25 76 PRO A N 1
ATOM 586 C CA . PRO A 1 76 ? 1.495 12.365 5.287 1.00 42.25 76 PRO A CA 1
ATOM 587 C C . PRO A 1 76 ? 1.339 13.175 3.994 1.00 42.25 76 PRO A C 1
ATOM 589 O O . PRO A 1 76 ? 2.190 14.006 3.670 1.00 42.25 76 PRO A O 1
ATOM 592 N N . VAL A 1 77 ? 0.301 12.857 3.221 1.00 49.06 77 VAL A N 1
ATOM 593 C CA . VAL A 1 77 ? -0.044 13.564 1.986 1.00 49.06 77 VAL A CA 1
ATOM 594 C C . VAL A 1 77 ? -0.719 14.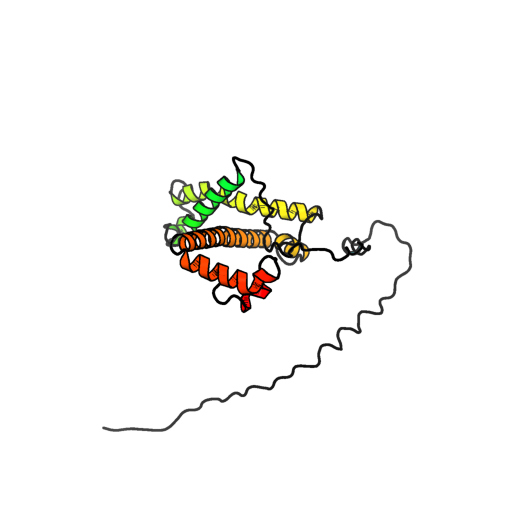866 2.403 1.00 49.06 77 VAL A C 1
ATOM 596 O O . VAL A 1 77 ? -1.813 14.849 2.964 1.00 49.06 77 VAL A O 1
ATOM 599 N N . GLU A 1 78 ? -0.047 15.997 2.201 1.00 42.84 78 GLU A N 1
ATOM 600 C CA . GLU A 1 78 ? -0.655 17.311 2.409 1.00 42.84 78 GLU A CA 1
ATOM 601 C C . GLU A 1 78 ? -1.698 17.540 1.309 1.00 42.84 78 GLU A C 1
ATOM 603 O O . GLU A 1 78 ? -1.366 17.599 0.127 1.00 42.84 78 GLU A O 1
ATOM 608 N N . HIS A 1 79 ? -2.973 17.628 1.698 1.00 42.97 79 HIS A N 1
ATOM 609 C CA . HIS A 1 79 ? -4.089 17.851 0.782 1.00 42.97 79 HIS A CA 1
ATOM 610 C C . HIS A 1 79 ? -4.015 19.253 0.162 1.00 42.97 79 HIS A C 1
ATOM 612 O O . HIS A 1 79 ? -4.592 20.207 0.683 1.00 42.97 79 HIS A O 1
ATOM 618 N N . HIS A 1 80 ? -3.352 19.368 -0.986 1.00 44.72 80 HIS A N 1
ATOM 619 C CA . HIS A 1 80 ? -3.470 20.526 -1.862 1.00 44.72 80 HIS A CA 1
ATOM 620 C C . HIS A 1 80 ? -4.195 20.143 -3.157 1.00 44.72 80 HIS A C 1
ATOM 622 O O . HIS A 1 80 ? -3.857 19.196 -3.862 1.00 44.72 80 HIS A O 1
ATOM 628 N N . SER A 1 81 ? -5.260 20.892 -3.418 1.00 39.66 81 SER A N 1
ATOM 629 C CA . SER A 1 81 ? -6.225 20.777 -4.506 1.00 39.66 81 SER A CA 1
ATOM 630 C C . SER A 1 81 ? -5.558 20.541 -5.869 1.00 39.66 81 SER A C 1
ATOM 632 O O . SER A 1 81 ? -4.785 21.376 -6.332 1.00 39.66 81 SER A O 1
ATOM 634 N N . GLY A 1 82 ? -5.906 19.436 -6.539 1.00 52.59 82 GLY A N 1
ATOM 635 C CA . GLY A 1 82 ? -5.406 19.100 -7.883 1.00 52.59 82 GLY A CA 1
ATOM 636 C C . GLY A 1 82 ? -4.201 18.158 -7.890 1.00 52.59 82 GLY A C 1
ATOM 637 O O . GLY A 1 82 ? -3.262 18.349 -8.660 1.00 52.59 82 GLY A O 1
ATOM 638 N N . ASP A 1 83 ? -4.213 17.158 -7.013 1.00 59.34 83 ASP A N 1
ATOM 639 C CA . ASP A 1 83 ? -3.010 16.423 -6.658 1.00 59.34 83 ASP A CA 1
ATOM 640 C C . ASP A 1 83 ? -2.560 15.463 -7.775 1.00 59.34 83 ASP A C 1
ATOM 642 O O . ASP A 1 83 ? -3.137 14.394 -8.019 1.00 59.34 83 ASP A O 1
ATOM 646 N N . ALA A 1 84 ? -1.505 15.859 -8.489 1.00 69.06 84 ALA A N 1
ATOM 647 C CA . ALA A 1 84 ? -0.890 15.066 -9.549 1.00 69.06 84 ALA A CA 1
ATOM 648 C C . ALA A 1 84 ? -0.529 13.651 -9.062 1.00 69.06 84 ALA A C 1
ATOM 650 O O . ALA A 1 84 ? -0.580 12.705 -9.847 1.00 69.06 84 ALA A O 1
ATOM 651 N N . TYR A 1 85 ? -0.247 13.489 -7.766 1.00 68.94 85 TYR A N 1
ATOM 652 C CA . TYR A 1 85 ? 0.023 12.200 -7.137 1.00 68.94 85 TYR A CA 1
ATOM 653 C C . TYR A 1 85 ? -1.212 11.305 -7.032 1.00 68.94 85 TYR A C 1
ATOM 655 O O . TYR A 1 85 ? -1.110 10.120 -7.339 1.00 68.94 85 TYR A O 1
ATOM 663 N N . ILE A 1 86 ? -2.379 11.854 -6.681 1.00 77.62 86 ILE A N 1
ATOM 664 C CA . ILE A 1 86 ? -3.630 11.084 -6.599 1.00 77.62 86 ILE A CA 1
ATOM 665 C C . ILE A 1 86 ? -4.033 10.603 -7.994 1.00 77.62 86 ILE A C 1
ATOM 667 O O . ILE A 1 86 ? -4.304 9.422 -8.186 1.00 77.62 86 ILE A O 1
ATOM 671 N N . SER A 1 87 ? -3.991 11.485 -8.998 1.00 82.38 87 SER A N 1
ATOM 672 C CA . SER A 1 87 ? -4.309 11.097 -10.382 1.00 82.38 87 SER A CA 1
ATOM 673 C C . SER A 1 87 ? -3.304 10.098 -10.975 1.00 82.38 87 SER A C 1
ATOM 675 O O . SER A 1 87 ? -3.673 9.241 -11.779 1.00 82.38 87 SER A O 1
ATOM 677 N N . LEU A 1 88 ? -2.029 10.183 -10.577 1.00 84.50 88 LEU A N 1
ATOM 6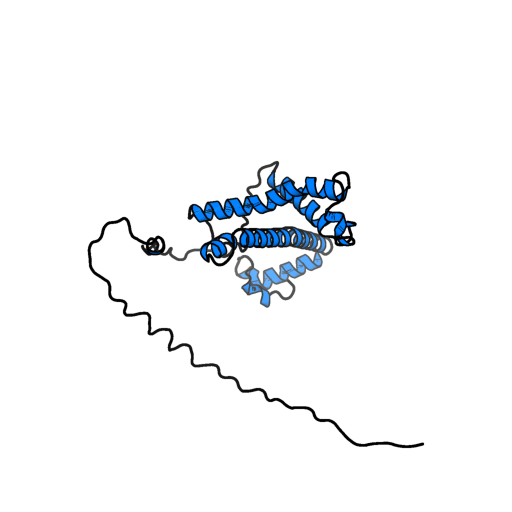78 C CA . LEU A 1 88 ? -1.002 9.213 -10.942 1.00 84.50 88 LEU A CA 1
ATOM 679 C C . LEU A 1 88 ? -1.277 7.849 -10.300 1.00 84.50 88 LEU A C 1
ATOM 681 O O . LEU A 1 88 ? -1.204 6.839 -11.000 1.00 84.50 88 LEU A O 1
ATOM 685 N N . ALA A 1 89 ? -1.589 7.832 -9.001 1.00 81.88 89 ALA A N 1
ATOM 686 C CA . ALA A 1 89 ? -1.890 6.620 -8.250 1.00 81.88 89 ALA A CA 1
ATOM 687 C C . ALA A 1 89 ? -3.143 5.928 -8.798 1.00 81.88 89 ALA A C 1
ATOM 689 O O . ALA A 1 89 ? -3.083 4.748 -9.121 1.00 81.88 89 ALA A O 1
ATOM 690 N N . ASP A 1 90 ? -4.229 6.670 -9.021 1.00 83.44 90 ASP A N 1
ATOM 691 C CA . ASP A 1 90 ? -5.477 6.142 -9.581 1.00 83.44 90 ASP A CA 1
ATOM 692 C C . ASP A 1 90 ? -5.262 5.491 -10.959 1.00 83.44 90 ASP A C 1
ATOM 694 O O . ASP A 1 90 ? -5.624 4.333 -11.192 1.00 83.44 90 ASP A O 1
ATOM 698 N N . ARG A 1 91 ? -4.556 6.184 -11.865 1.00 86.44 91 ARG A N 1
ATOM 699 C CA . ARG A 1 91 ? -4.215 5.640 -13.191 1.00 86.44 91 ARG A CA 1
ATOM 700 C C . ARG A 1 91 ? -3.333 4.398 -13.101 1.00 86.44 91 ARG A C 1
ATOM 702 O O . ARG A 1 91 ? -3.527 3.453 -13.869 1.00 86.44 91 ARG A O 1
ATOM 709 N N . ALA A 1 92 ? -2.341 4.403 -12.216 1.00 86.25 92 ALA A N 1
ATOM 710 C CA . ALA A 1 92 ? -1.415 3.291 -12.054 1.00 86.25 92 ALA A CA 1
ATOM 711 C C . ALA A 1 92 ? -2.098 2.061 -11.434 1.00 86.25 92 ALA A C 1
ATOM 713 O O . ALA A 1 92 ? -1.938 0.964 -11.968 1.00 86.25 92 ALA A O 1
ATOM 714 N N . MET A 1 93 ? -2.901 2.242 -10.384 1.00 85.81 93 MET A N 1
ATOM 715 C CA . MET A 1 93 ? -3.625 1.159 -9.715 1.00 85.81 93 MET A CA 1
ATOM 716 C C . MET A 1 93 ? -4.724 0.580 -10.603 1.00 85.81 93 MET A C 1
ATOM 718 O O . MET A 1 93 ? -4.785 -0.635 -10.764 1.00 85.81 93 MET A O 1
ATOM 722 N N . SER A 1 94 ? -5.483 1.418 -11.317 1.00 86.62 94 SER A N 1
ATOM 723 C CA . SER A 1 94 ? -6.455 0.954 -12.319 1.00 86.62 94 SER A CA 1
ATOM 724 C C . SER A 1 94 ? -5.805 0.122 -13.432 1.00 86.62 94 SER A C 1
ATOM 726 O O . SER A 1 94 ? -6.364 -0.877 -13.892 1.00 86.62 94 SER A O 1
ATOM 728 N N . SER A 1 95 ? -4.606 0.517 -13.871 1.00 87.69 95 SER A N 1
ATOM 729 C CA . SER A 1 95 ? -3.834 -0.234 -14.868 1.00 87.69 95 SER A CA 1
ATOM 730 C C . SER A 1 95 ? -3.340 -1.571 -14.309 1.00 87.69 95 SER A C 1
ATOM 732 O O . SER A 1 95 ? -3.385 -2.587 -15.003 1.00 87.69 95 SER A O 1
ATOM 734 N N . LEU A 1 96 ? -2.877 -1.577 -13.055 1.00 85.38 96 LEU A N 1
ATOM 735 C CA . LEU A 1 96 ? -2.391 -2.774 -12.377 1.00 85.38 96 LEU A CA 1
ATOM 736 C C . LEU A 1 96 ? -3.525 -3.773 -12.120 1.00 85.38 96 LEU A C 1
ATOM 738 O O . LEU A 1 96 ? -3.345 -4.956 -12.391 1.00 85.38 96 LEU A O 1
ATOM 742 N N . ALA A 1 97 ? -4.698 -3.300 -11.695 1.00 85.25 97 ALA A N 1
ATOM 743 C CA . ALA A 1 97 ? -5.888 -4.121 -11.495 1.00 85.25 97 ALA A CA 1
ATOM 744 C C . ALA A 1 97 ? -6.314 -4.821 -12.795 1.00 85.25 97 ALA A C 1
ATOM 746 O O . ALA A 1 97 ? -6.527 -6.029 -12.808 1.00 85.25 97 ALA A O 1
ATOM 747 N N . GLN A 1 98 ? -6.345 -4.100 -13.923 1.00 84.50 98 GLN A N 1
ATOM 748 C CA . GLN A 1 98 ? -6.653 -4.699 -15.230 1.00 84.50 98 GLN A CA 1
ATOM 749 C C . GLN A 1 98 ? -5.581 -5.686 -15.710 1.00 84.50 98 GLN A C 1
ATOM 751 O O . GLN A 1 98 ? -5.906 -6.671 -16.368 1.00 84.50 98 GLN A O 1
ATOM 756 N N . ALA A 1 99 ? -4.305 -5.415 -15.428 1.00 85.19 99 ALA A N 1
ATOM 757 C CA . ALA A 1 99 ? -3.201 -6.301 -15.794 1.00 85.19 99 ALA A CA 1
ATOM 758 C C . ALA A 1 99 ? -3.126 -7.560 -14.914 1.00 85.19 99 ALA A C 1
ATOM 760 O O . ALA A 1 99 ? -2.663 -8.595 -15.381 1.00 85.19 99 ALA A O 1
ATOM 761 N N . GLY A 1 100 ? -3.558 -7.466 -13.654 1.00 81.00 100 GLY A N 1
ATOM 762 C CA . GLY A 1 100 ? -3.483 -8.542 -12.667 1.00 81.00 100 GLY A CA 1
ATOM 763 C C . GLY A 1 100 ? -4.564 -9.614 -12.811 1.00 81.00 100 GLY A C 1
ATOM 764 O O . GLY A 1 100 ? -4.427 -10.693 -12.236 1.00 81.00 100 GLY A O 1
ATOM 765 N N . ILE A 1 101 ? -5.621 -9.355 -13.587 1.00 83.94 101 ILE A N 1
ATOM 766 C CA . ILE A 1 101 ? -6.657 -10.351 -13.876 1.00 83.94 101 ILE A CA 1
ATOM 767 C C . ILE A 1 101 ? -6.096 -11.347 -14.895 1.00 83.94 101 ILE A C 1
ATOM 769 O O . ILE A 1 101 ? -6.050 -11.072 -16.099 1.00 83.94 101 ILE A O 1
ATOM 773 N N . PHE A 1 102 ? -5.682 -12.514 -14.406 1.00 78.88 102 PHE A N 1
ATOM 774 C CA . PHE A 1 102 ? -5.181 -13.597 -15.246 1.00 78.88 102 PHE A CA 1
ATOM 775 C C . PHE A 1 102 ? -6.211 -13.988 -16.314 1.00 78.88 102 PHE A C 1
ATOM 777 O O . PHE A 1 102 ? -7.375 -14.239 -16.004 1.00 78.88 102 PHE A O 1
ATOM 784 N N . GLY A 1 103 ? -5.776 -14.049 -17.574 1.00 79.38 103 GLY A N 1
ATOM 785 C CA . GLY A 1 103 ? -6.626 -14.419 -18.705 1.00 79.38 103 GLY A CA 1
ATOM 786 C C . GLY A 1 103 ? -7.264 -13.234 -19.431 1.00 79.38 103 GLY A C 1
ATOM 787 O O . GLY A 1 103 ? -7.922 -13.420 -20.456 1.00 79.38 103 GLY A O 1
ATOM 788 N N . SER A 1 104 ? -7.023 -12.007 -18.963 1.00 81.12 104 SER A N 1
ATOM 789 C CA . SER A 1 104 ? -7.457 -10.782 -19.650 1.00 81.12 104 SER A CA 1
ATOM 790 C C . SER A 1 104 ? -6.732 -10.559 -20.973 1.00 81.12 104 SER A C 1
ATOM 792 O O . SER A 1 104 ? -7.236 -9.857 -21.855 1.00 81.12 104 SER A O 1
ATOM 794 N N . PHE A 1 105 ? -5.536 -11.133 -21.124 1.00 84.81 105 PHE A N 1
ATOM 795 C CA . PHE A 1 105 ? -4.717 -10.963 -22.311 1.00 84.81 105 PHE A CA 1
ATOM 796 C C . PHE A 1 105 ? -4.276 -12.305 -22.883 1.00 84.81 105 PHE A C 1
ATOM 798 O O . PHE A 1 105 ? -3.876 -13.222 -22.176 1.00 84.81 105 PHE A O 1
ATOM 805 N N . LEU A 1 106 ? -4.246 -12.393 -24.214 1.00 82.56 106 LEU A N 1
ATOM 806 C CA . LEU A 1 106 ? -3.822 -13.611 -24.911 1.00 82.56 106 LEU A CA 1
ATOM 807 C C . LEU A 1 106 ? -2.362 -14.004 -24.595 1.00 82.56 106 LEU A C 1
ATOM 809 O O . LEU A 1 106 ? -1.993 -15.168 -24.726 1.00 82.56 106 LEU A O 1
ATOM 813 N N . VAL A 1 107 ? -1.542 -13.044 -24.148 1.00 84.00 107 VAL A N 1
ATOM 814 C CA . VAL A 1 107 ? -0.158 -13.284 -23.705 1.00 84.00 107 VAL A CA 1
ATOM 815 C C . VAL A 1 107 ? -0.074 -14.137 -22.434 1.00 84.00 107 VAL A C 1
ATOM 817 O O . VAL A 1 107 ? 0.936 -14.810 -22.249 1.00 84.00 107 VAL A O 1
ATOM 820 N N . ASP A 1 108 ? -1.132 -14.169 -21.616 1.00 84.44 108 ASP A N 1
ATOM 821 C CA . ASP A 1 108 ? -1.194 -14.990 -20.400 1.00 84.44 108 ASP A CA 1
ATOM 822 C C . ASP A 1 108 ? -1.292 -16.484 -20.745 1.00 84.44 108 ASP A C 1
ATOM 824 O O . ASP A 1 108 ? -0.765 -17.335 -20.032 1.00 84.44 108 ASP A O 1
ATOM 828 N N . TYR A 1 109 ? -1.922 -16.800 -21.882 1.00 86.69 109 TYR A N 1
ATOM 829 C CA . TYR A 1 109 ? -2.086 -18.166 -22.387 1.00 86.69 109 TYR A CA 1
ATOM 830 C C . TYR A 1 109 ? -0.980 -18.583 -23.356 1.00 86.69 109 TYR A C 1
ATOM 832 O O . TYR A 1 109 ? -0.591 -19.749 -23.385 1.00 86.69 109 TYR A O 1
ATOM 840 N N . LEU A 1 110 ? -0.490 -17.648 -24.176 1.00 89.06 110 LEU A N 1
ATOM 841 C CA . LEU A 1 110 ? 0.456 -17.920 -25.258 1.00 89.06 110 LEU A CA 1
ATOM 842 C C . LEU A 1 110 ? 1.738 -17.085 -25.060 1.00 89.06 110 LEU A C 1
ATOM 844 O O . LEU A 1 110 ? 1.852 -15.980 -25.604 1.00 89.06 110 LEU A O 1
ATOM 848 N N . PRO A 1 111 ? 2.752 -17.601 -24.335 1.00 83.88 111 PRO A N 1
ATOM 849 C CA . PRO A 1 111 ? 3.949 -16.838 -23.959 1.00 83.88 111 PRO A CA 1
ATOM 850 C C . PRO A 1 111 ? 4.757 -16.272 -25.138 1.00 83.88 111 PRO A C 1
ATOM 852 O O . PRO A 1 111 ? 5.467 -15.273 -24.992 1.00 83.88 111 PRO A O 1
ATOM 855 N N . TRP A 1 112 ? 4.657 -16.871 -26.332 1.00 88.31 112 TRP A N 1
ATOM 856 C CA . TRP A 1 112 ? 5.334 -16.374 -27.538 1.00 88.31 112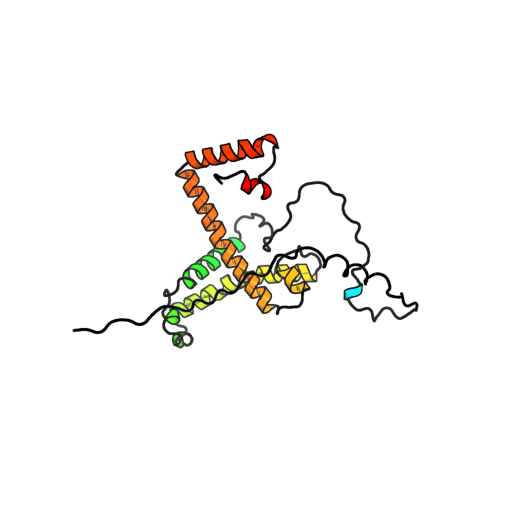 TRP A CA 1
ATOM 857 C C . TRP A 1 112 ? 4.793 -15.019 -28.018 1.00 88.31 112 TRP A C 1
ATOM 859 O O . TRP A 1 112 ? 5.519 -14.264 -28.671 1.00 88.31 112 TRP A O 1
ATOM 869 N N . LEU A 1 113 ? 3.567 -14.643 -27.629 1.00 85.06 113 LEU A N 1
ATOM 870 C CA . LEU A 1 113 ? 3.000 -13.319 -27.905 1.00 85.06 113 LEU A CA 1
ATOM 871 C C . LEU A 1 113 ? 3.740 -12.186 -27.188 1.00 85.06 113 LEU A C 1
ATOM 873 O O . LEU A 1 113 ? 3.534 -11.017 -27.515 1.00 85.06 113 LEU A O 1
ATOM 877 N N . LYS A 1 114 ? 4.696 -12.476 -26.296 1.00 83.12 114 LYS A N 1
ATOM 878 C CA . LYS A 1 114 ? 5.604 -11.442 -25.784 1.00 83.12 114 LYS A CA 1
ATOM 879 C C . LYS A 1 114 ? 6.357 -10.709 -26.901 1.00 83.12 114 LYS A C 1
ATOM 881 O O . LYS A 1 114 ? 6.713 -9.550 -26.705 1.00 83.12 114 LYS A O 1
ATOM 886 N N . HIS A 1 115 ? 6.567 -11.335 -28.066 1.00 84.50 115 HIS A N 1
ATOM 887 C CA . HIS A 1 115 ? 7.258 -10.761 -29.233 1.00 84.50 115 HIS A CA 1
ATOM 888 C C . HIS A 1 115 ? 6.328 -10.130 -30.273 1.00 84.50 115 HIS A C 1
ATOM 890 O O . HIS A 1 115 ? 6.790 -9.691 -31.324 1.00 84.50 115 HIS A O 1
ATOM 896 N N . ALA A 1 116 ? 5.028 -10.074 -29.999 1.00 84.00 116 ALA A N 1
ATOM 897 C CA . ALA A 1 116 ? 4.057 -9.680 -31.001 1.00 84.00 116 ALA A CA 1
ATOM 898 C C . ALA A 1 116 ? 4.266 -8.220 -31.478 1.00 84.00 116 ALA A C 1
ATOM 900 O O . ALA A 1 116 ? 4.828 -7.398 -30.759 1.00 84.00 116 ALA A O 1
ATOM 901 N N . PRO A 1 117 ? 3.850 -7.843 -32.690 1.00 85.69 117 PRO A N 1
ATOM 902 C CA . PRO A 1 117 ? 3.920 -6.460 -33.160 1.00 85.69 117 PRO A CA 1
ATOM 903 C C . PRO A 1 117 ? 3.343 -5.397 -32.201 1.00 85.69 117 PRO A C 1
ATOM 905 O O . PRO A 1 117 ? 2.408 -5.641 -31.439 1.00 85.69 117 PRO A O 1
ATOM 908 N N . SER A 1 118 ? 3.892 -4.178 -32.250 1.00 83.44 118 SER A N 1
ATOM 909 C CA . SER A 1 118 ? 3.538 -3.057 -31.357 1.00 83.44 118 SER A CA 1
ATOM 910 C C . SER A 1 118 ? 2.111 -2.524 -31.518 1.00 83.44 118 SER A C 1
ATOM 912 O O . SER A 1 118 ? 1.627 -1.849 -30.611 1.00 83.44 118 SER A O 1
ATOM 914 N N . TRP A 1 119 ? 1.446 -2.816 -32.638 1.00 82.94 119 TRP A N 1
ATOM 915 C CA . TRP A 1 119 ? 0.087 -2.356 -32.931 1.00 82.94 119 TRP A CA 1
ATOM 916 C C . TRP A 1 119 ? -0.995 -3.096 -32.133 1.00 82.94 119 TRP A C 1
ATOM 918 O O . TRP A 1 119 ? -2.117 -2.600 -32.019 1.00 82.94 119 TRP A O 1
ATOM 928 N N . MET A 1 120 ? -0.673 -4.256 -31.550 1.00 86.31 120 MET A N 1
ATOM 929 C CA . MET A 1 120 ? -1.625 -5.020 -30.748 1.00 86.31 120 MET A CA 1
ATOM 930 C C . MET A 1 120 ? -2.039 -4.287 -29.473 1.00 86.31 120 MET A C 1
ATOM 932 O O . MET A 1 120 ? -1.233 -3.637 -28.803 1.00 86.31 120 MET A O 1
ATOM 936 N N . SER A 1 121 ? -3.313 -4.445 -29.115 1.00 84.19 121 SER A N 1
ATOM 937 C CA . SER A 1 121 ? -3.959 -3.741 -28.004 1.00 84.19 121 SER A CA 1
ATOM 938 C C . SER A 1 121 ? -3.221 -3.915 -26.674 1.00 84.19 121 SER A C 1
ATOM 940 O O . SER A 1 121 ? -3.000 -2.925 -25.981 1.00 84.19 121 SER A O 1
ATOM 942 N N . PHE A 1 122 ? -2.765 -5.128 -26.341 1.00 84.44 122 PHE A N 1
ATOM 943 C CA . PHE A 1 122 ? -2.040 -5.390 -25.092 1.00 84.44 122 PHE A CA 1
ATOM 944 C C . PHE A 1 122 ? -0.654 -4.729 -25.057 1.00 84.44 122 PHE A C 1
ATOM 946 O O . PHE A 1 122 ? -0.254 -4.203 -24.024 1.00 84.44 122 PHE A O 1
ATOM 953 N N . ARG A 1 123 ? 0.064 -4.665 -26.189 1.00 87.31 123 ARG A N 1
ATOM 954 C CA . ARG A 1 123 ? 1.351 -3.951 -26.275 1.00 87.31 123 ARG A CA 1
ATOM 955 C C . ARG A 1 123 ? 1.180 -2.438 -26.218 1.00 87.31 123 ARG A C 1
ATOM 957 O O . ARG A 1 123 ? 2.030 -1.760 -25.640 1.00 87.31 123 ARG A O 1
ATOM 964 N N . ARG A 1 124 ? 0.090 -1.908 -26.780 1.00 87.31 124 ARG A N 1
ATOM 965 C CA . ARG A 1 124 ? -0.278 -0.493 -26.648 1.00 87.31 124 ARG A CA 1
ATOM 966 C C . ARG A 1 124 ? -0.604 -0.144 -25.194 1.00 87.31 124 ARG A C 1
ATOM 968 O O . ARG A 1 124 ? 0.020 0.768 -24.661 1.00 87.31 124 ARG A O 1
ATOM 975 N N . LYS A 1 125 ? -1.470 -0.929 -24.541 1.00 88.44 125 LYS A N 1
ATOM 976 C CA . LYS A 1 125 ? -1.806 -0.786 -23.113 1.00 88.44 125 LYS A CA 1
ATOM 977 C C . LYS A 1 125 ? -0.565 -0.882 -22.226 1.00 88.44 125 LYS A C 1
ATOM 979 O O . LYS A 1 125 ? -0.299 0.027 -21.454 1.00 88.44 125 LYS A O 1
ATOM 984 N N . ALA A 1 126 ? 0.271 -1.905 -22.413 1.00 87.25 126 ALA A N 1
ATOM 985 C CA . ALA A 1 126 ? 1.512 -2.055 -21.652 1.00 87.25 126 ALA A CA 1
ATOM 986 C C . ALA A 1 126 ? 2.443 -0.838 -21.795 1.00 87.25 126 ALA A C 1
ATOM 988 O O . ALA A 1 126 ? 3.062 -0.419 -20.821 1.00 87.25 126 ALA A O 1
ATOM 989 N N . ARG A 1 127 ? 2.542 -0.242 -22.991 1.00 88.81 127 ARG A N 1
ATOM 990 C CA . ARG A 1 127 ? 3.352 0.965 -23.223 1.00 88.81 127 ARG A CA 1
ATOM 991 C C . ARG A 1 127 ? 2.789 2.184 -22.495 1.00 88.81 127 ARG A C 1
ATOM 993 O O . ARG A 1 127 ? 3.560 2.934 -21.904 1.00 88.81 127 ARG A O 1
ATOM 1000 N N . GLU A 1 128 ? 1.476 2.366 -22.551 1.00 90.25 128 GLU A N 1
ATOM 1001 C CA . GLU A 1 128 ? 0.765 3.463 -21.896 1.00 90.25 128 GLU A CA 1
ATOM 1002 C C . GLU A 1 128 ? 0.861 3.363 -20.368 1.00 90.25 128 GLU A C 1
ATOM 1004 O O . GLU A 1 128 ? 1.217 4.334 -19.704 1.00 90.25 128 GLU A O 1
ATOM 1009 N N . TRP A 1 129 ? 0.648 2.167 -19.819 1.00 90.88 129 TRP A N 1
ATOM 1010 C CA . TRP A 1 129 ? 0.632 1.901 -18.379 1.00 90.88 129 TRP A CA 1
ATOM 1011 C C . TRP A 1 129 ? 2.024 1.878 -17.746 1.00 90.88 129 TRP A C 1
ATOM 1013 O O . TRP A 1 129 ? 2.177 2.167 -16.560 1.00 90.88 129 TRP A O 1
ATOM 1023 N N . ARG A 1 130 ? 3.074 1.584 -18.526 1.00 88.62 130 ARG A N 1
ATOM 1024 C CA . ARG A 1 130 ? 4.446 1.456 -18.010 1.00 88.62 130 ARG A CA 1
ATOM 1025 C C . ARG A 1 130 ? 4.932 2.714 -17.302 1.00 88.62 130 ARG A C 1
ATOM 1027 O O . ARG A 1 130 ? 5.558 2.607 -16.254 1.00 88.62 130 ARG A O 1
ATOM 1034 N N . LYS A 1 131 ? 4.699 3.894 -17.883 1.00 89.75 131 LYS A N 1
ATOM 1035 C CA . LYS A 1 131 ? 5.184 5.159 -17.316 1.00 89.75 131 LYS A CA 1
ATOM 1036 C C . LYS A 1 131 ? 4.511 5.487 -15.973 1.00 89.75 131 LYS A C 1
ATOM 1038 O O . LYS A 1 131 ? 5.261 5.641 -15.016 1.00 89.75 131 LYS A O 1
ATOM 1043 N N . PRO A 1 132 ? 3.169 5.556 -15.857 1.00 87.69 132 PRO A N 1
ATOM 1044 C CA . PRO A 1 132 ? 2.521 5.888 -14.591 1.00 87.69 132 PRO A CA 1
ATOM 1045 C C . PRO A 1 132 ? 2.808 4.859 -13.494 1.00 87.69 132 PRO A C 1
ATOM 1047 O O . PRO A 1 132 ? 3.185 5.257 -12.397 1.00 87.69 132 PRO A O 1
ATOM 1050 N N . VAL A 1 133 ? 2.744 3.555 -13.801 1.00 87.62 133 VAL A N 1
ATOM 1051 C CA . VAL A 1 133 ? 3.072 2.497 -12.828 1.00 87.62 133 VAL A CA 1
ATOM 1052 C C . VAL A 1 133 ? 4.514 2.634 -12.349 1.00 87.62 133 VAL A C 1
ATOM 1054 O O . VAL A 1 133 ? 4.775 2.628 -11.150 1.00 87.62 133 VAL A O 1
ATOM 1057 N N . ARG A 1 134 ? 5.467 2.830 -13.267 1.00 88.81 134 ARG A N 1
ATOM 1058 C CA . ARG A 1 134 ? 6.869 2.993 -12.882 1.00 88.81 134 ARG A CA 1
ATOM 1059 C C . ARG A 1 134 ? 7.084 4.257 -12.050 1.00 88.81 134 ARG A C 1
ATOM 1061 O O . ARG A 1 134 ? 7.786 4.192 -11.053 1.00 88.81 134 ARG A O 1
ATOM 1068 N N . THR A 1 135 ? 6.478 5.385 -12.414 1.00 88.00 135 THR A N 1
ATOM 1069 C CA . THR A 1 135 ? 6.604 6.626 -11.636 1.00 88.00 135 THR A CA 1
ATOM 1070 C C . THR A 1 135 ? 6.015 6.475 -10.233 1.00 88.00 135 THR A C 1
ATOM 1072 O O . THR A 1 135 ? 6.664 6.887 -9.274 1.00 88.00 135 THR A O 1
ATOM 1075 N N . MET A 1 136 ? 4.847 5.839 -10.100 1.00 85.25 136 MET A N 1
ATOM 1076 C CA . MET A 1 136 ? 4.214 5.575 -8.804 1.00 85.25 136 MET A CA 1
ATOM 1077 C C . MET A 1 136 ? 5.103 4.723 -7.887 1.00 85.25 136 MET A C 1
ATOM 1079 O O . MET A 1 136 ? 5.151 4.974 -6.690 1.00 85.25 136 MET A O 1
ATOM 1083 N N . LEU A 1 137 ? 5.830 3.745 -8.436 1.00 83.19 137 LEU A N 1
ATOM 1084 C CA . LEU A 1 137 ? 6.656 2.820 -7.650 1.00 83.19 137 LEU A CA 1
ATOM 1085 C C . LEU A 1 137 ? 8.092 3.323 -7.420 1.00 83.19 137 LEU A C 1
ATOM 1087 O O . LEU A 1 137 ? 8.676 3.083 -6.367 1.00 83.19 137 LEU A O 1
ATOM 1091 N N . GLU A 1 138 ? 8.681 4.030 -8.387 1.00 87.25 138 GLU A N 1
ATOM 1092 C CA . GLU A 1 138 ? 10.066 4.512 -8.298 1.00 87.25 138 GLU A CA 1
ATOM 1093 C C . GLU A 1 138 ? 10.192 5.815 -7.510 1.00 87.25 138 GLU A C 1
ATOM 1095 O O . GLU A 1 138 ? 11.190 6.003 -6.815 1.00 87.25 138 GLU A O 1
ATOM 1100 N N . SER A 1 139 ? 9.203 6.711 -7.593 1.00 87.31 139 SER A N 1
ATOM 1101 C CA . SER A 1 139 ? 9.287 8.010 -6.916 1.00 87.31 139 SER A CA 1
ATOM 1102 C C . SER A 1 139 ? 9.383 7.885 -5.388 1.00 87.31 139 SER A C 1
ATOM 1104 O O . SER A 1 139 ? 10.236 8.564 -4.810 1.00 87.31 139 SER A O 1
ATOM 1106 N N . PRO A 1 140 ? 8.590 7.029 -4.710 1.00 85.62 140 PRO A N 1
ATOM 1107 C CA . PRO A 1 140 ? 8.708 6.842 -3.265 1.00 85.62 140 PRO A CA 1
ATOM 1108 C C . PRO A 1 140 ? 10.043 6.208 -2.871 1.00 85.62 140 PRO A C 1
ATOM 1110 O O . PRO A 1 140 ? 10.687 6.662 -1.931 1.00 85.62 140 PRO A O 1
ATOM 1113 N N . PHE A 1 141 ? 10.512 5.213 -3.630 1.00 90.12 141 PHE A N 1
ATOM 1114 C CA . PHE A 1 141 ? 11.806 4.581 -3.380 1.00 90.12 141 PHE A CA 1
ATOM 1115 C C . PHE A 1 141 ? 12.966 5.580 -3.497 1.00 90.12 141 PHE A C 1
ATOM 1117 O O . PHE A 1 141 ? 13.829 5.639 -2.623 1.00 90.12 141 PHE A O 1
ATOM 1124 N N . ALA A 1 142 ? 12.972 6.400 -4.553 1.00 91.25 142 ALA A N 1
ATOM 1125 C CA . ALA A 1 142 ? 13.994 7.422 -4.753 1.00 91.25 142 ALA A CA 1
ATOM 1126 C C . ALA A 1 142 ? 14.000 8.451 -3.613 1.00 91.25 142 ALA A C 1
ATOM 1128 O O . ALA A 1 142 ? 15.068 8.831 -3.131 1.00 91.25 142 ALA A O 1
ATOM 1129 N N . ALA A 1 143 ? 12.819 8.867 -3.148 1.00 89.19 143 ALA A N 1
ATOM 1130 C CA . ALA A 1 143 ? 12.687 9.781 -2.022 1.00 89.19 143 ALA A CA 1
ATOM 1131 C C . ALA A 1 143 ? 13.158 9.144 -0.698 1.00 89.19 143 ALA A C 1
ATOM 1133 O O . ALA A 1 143 ? 13.869 9.795 0.068 1.00 89.19 143 ALA A O 1
ATOM 1134 N N . ALA A 1 144 ? 12.842 7.868 -0.455 1.00 90.00 144 ALA A N 1
ATOM 1135 C CA . ALA A 1 144 ? 13.297 7.122 0.721 1.00 90.00 144 ALA A CA 1
ATOM 1136 C C . ALA A 1 144 ? 14.822 6.969 0.740 1.00 90.00 144 ALA A C 1
ATOM 1138 O O . ALA A 1 144 ? 15.474 7.264 1.740 1.00 90.00 144 ALA A O 1
ATOM 1139 N N . LYS A 1 145 ? 15.404 6.584 -0.400 1.00 91.44 145 LYS A N 1
ATOM 1140 C CA . LYS A 1 145 ? 16.854 6.464 -0.566 1.00 91.44 145 LYS A CA 1
ATOM 1141 C C . LYS A 1 145 ? 17.558 7.804 -0.362 1.00 91.44 145 LYS A C 1
ATOM 1143 O O . LYS A 1 145 ? 18.592 7.850 0.294 1.00 91.44 145 LYS A O 1
ATOM 1148 N N . LYS A 1 146 ? 17.003 8.892 -0.904 1.00 92.38 146 LYS A N 1
ATOM 1149 C CA . LYS A 1 146 ? 17.545 10.243 -0.716 1.00 92.38 146 LYS A CA 1
ATOM 1150 C C . LYS A 1 146 ? 17.581 10.623 0.767 1.00 92.38 146 LYS A C 1
ATOM 1152 O O . LYS A 1 146 ? 18.640 11.000 1.254 1.00 92.38 146 LYS A O 1
ATOM 1157 N N . ALA A 1 147 ? 16.469 10.445 1.481 1.00 90.31 147 ALA A N 1
ATOM 1158 C CA . ALA A 1 147 ? 16.404 10.714 2.917 1.00 90.31 147 ALA A CA 1
ATOM 1159 C C . ALA A 1 147 ? 17.405 9.854 3.712 1.00 90.31 147 ALA A C 1
ATOM 1161 O O . ALA A 1 147 ? 18.019 10.330 4.665 1.00 90.31 147 ALA A O 1
ATOM 1162 N N . TRP A 1 148 ? 17.622 8.602 3.296 1.00 92.12 148 TRP A N 1
ATOM 1163 C CA . TRP A 1 148 ? 18.593 7.710 3.934 1.00 92.12 148 TRP A CA 1
ATOM 1164 C C . TRP A 1 148 ? 20.034 8.195 3.738 1.00 92.12 148 TRP A C 1
ATOM 1166 O O . TRP A 1 148 ? 20.784 8.285 4.705 1.00 92.12 148 TRP A O 1
ATOM 1176 N N . VAL A 1 149 ? 20.402 8.599 2.516 1.00 92.56 149 VAL A N 1
ATOM 1177 C CA . VAL A 1 149 ? 21.727 9.183 2.223 1.00 92.56 149 VAL A CA 1
ATOM 1178 C C . VAL A 1 149 ? 21.961 10.483 2.999 1.00 92.56 149 VAL A C 1
ATOM 1180 O O . VAL A 1 149 ? 23.077 10.741 3.443 1.00 92.56 149 VAL A O 1
ATOM 1183 N N . GLU A 1 150 ? 20.920 11.298 3.172 1.00 93.06 150 GLU A N 1
ATOM 1184 C CA . GLU A 1 150 ? 20.973 12.567 3.910 1.00 93.06 150 GLU A CA 1
ATOM 1185 C C . GLU A 1 150 ? 20.973 12.383 5.439 1.00 93.06 150 GLU A C 1
ATOM 1187 O O . GLU A 1 150 ? 21.157 13.357 6.167 1.00 93.06 150 GLU A O 1
ATOM 1192 N N . GLY A 1 151 ? 20.785 11.156 5.941 1.00 89.69 151 GLY A N 1
ATOM 1193 C CA . GLY A 1 151 ? 20.694 10.868 7.375 1.00 89.69 151 GLY A CA 1
ATOM 1194 C C . GLY A 1 151 ? 19.408 11.383 8.032 1.00 89.69 151 GLY A C 1
ATOM 1195 O O . GLY A 1 151 ? 19.351 11.506 9.251 1.00 89.69 151 GLY A O 1
ATOM 1196 N N . THR A 1 152 ? 18.386 11.704 7.234 1.00 90.25 152 THR A N 1
ATOM 1197 C CA . THR A 1 152 ? 17.080 12.223 7.678 1.00 90.25 152 THR A CA 1
ATOM 1198 C C . THR A 1 152 ? 15.955 11.195 7.535 1.00 90.25 152 THR A C 1
ATOM 1200 O O . THR A 1 152 ? 14.795 11.503 7.811 1.00 90.25 152 THR A O 1
ATOM 1203 N N . ALA A 1 153 ? 16.270 9.975 7.088 1.00 85.38 153 ALA A N 1
ATOM 1204 C CA . ALA A 1 153 ? 15.290 8.907 6.953 1.00 85.38 153 ALA A CA 1
ATOM 1205 C C . ALA A 1 153 ? 14.727 8.475 8.309 1.00 85.38 153 ALA A C 1
ATOM 1207 O O . ALA A 1 153 ? 15.460 8.230 9.261 1.00 85.38 153 ALA A O 1
ATOM 1208 N N . THR A 1 154 ? 13.408 8.312 8.345 1.00 84.94 154 THR A N 1
ATOM 1209 C CA . THR A 1 154 ? 12.715 7.545 9.382 1.00 84.94 154 THR A CA 1
ATOM 1210 C C . THR A 1 154 ? 12.904 6.046 9.132 1.00 84.94 154 THR A C 1
ATOM 1212 O O . THR A 1 154 ? 13.099 5.620 7.986 1.00 84.94 154 THR A O 1
ATOM 1215 N N . ASP A 1 155 ? 12.812 5.239 10.188 1.00 85.81 155 ASP A N 1
ATOM 1216 C CA . ASP A 1 155 ? 12.802 3.779 10.083 1.00 85.81 155 ASP A CA 1
ATOM 1217 C C . ASP A 1 155 ? 11.647 3.315 9.189 1.00 85.81 155 ASP A C 1
ATOM 1219 O O . ASP A 1 155 ? 10.471 3.567 9.454 1.00 85.81 155 ASP A O 1
ATOM 1223 N N . CYS A 1 156 ? 11.994 2.662 8.085 1.00 87.56 156 CYS A N 1
ATOM 1224 C CA . CYS A 1 156 ? 11.067 2.076 7.131 1.00 87.56 156 CYS A CA 1
ATOM 1225 C C . CYS A 1 156 ? 11.745 0.891 6.436 1.00 87.56 156 CYS A C 1
ATOM 1227 O O . CYS A 1 156 ? 12.969 0.758 6.476 1.00 87.56 156 CYS A O 1
ATOM 1229 N N . LEU A 1 157 ? 10.969 0.054 5.741 1.00 90.44 157 LEU A N 1
ATOM 1230 C CA . LEU A 1 157 ? 11.503 -1.112 5.023 1.00 90.44 157 LEU A CA 1
ATOM 1231 C C . LEU A 1 157 ? 12.736 -0.769 4.165 1.00 90.44 157 LEU A C 1
ATOM 1233 O O . LEU A 1 157 ? 13.714 -1.506 4.162 1.00 90.44 157 LEU A O 1
ATOM 1237 N N . VAL A 1 158 ? 12.705 0.357 3.445 1.00 91.62 158 VAL A N 1
ATOM 1238 C CA . VAL A 1 158 ? 13.804 0.750 2.554 1.00 91.62 158 VAL A CA 1
ATOM 1239 C C . VAL A 1 158 ? 15.060 1.126 3.340 1.00 91.62 158 VAL A C 1
ATOM 1241 O O . VAL A 1 158 ? 16.136 0.669 2.973 1.00 91.62 158 VAL A O 1
ATOM 1244 N N . SER A 1 159 ? 14.953 1.927 4.406 1.00 91.62 159 SER A N 1
ATOM 1245 C CA . SER A 1 159 ? 16.126 2.339 5.189 1.00 91.62 159 SER A CA 1
ATOM 1246 C C . SER A 1 159 ? 16.764 1.158 5.920 1.00 91.62 159 SER A C 1
ATOM 1248 O O . SER A 1 159 ? 17.980 1.002 5.846 1.00 91.62 159 SER A O 1
ATOM 1250 N N . VAL A 1 160 ? 15.949 0.282 6.516 1.00 92.12 160 VAL A N 1
ATOM 1251 C CA . VAL A 1 160 ? 16.407 -0.931 7.216 1.00 92.12 160 VAL A CA 1
ATOM 1252 C C . VAL A 1 160 ? 17.148 -1.875 6.266 1.00 92.12 160 VAL A C 1
ATOM 1254 O O . VAL A 1 160 ? 18.234 -2.368 6.568 1.00 92.12 160 VAL A O 1
ATOM 1257 N N . GLU A 1 161 ? 16.587 -2.121 5.084 1.00 93.50 161 GLU A N 1
ATOM 1258 C CA . GLU A 1 161 ? 17.193 -3.040 4.121 1.00 93.50 161 GLU A CA 1
ATOM 1259 C C . GLU A 1 161 ? 18.457 -2.454 3.477 1.00 93.50 161 GLU A C 1
ATOM 1261 O O . GLU A 1 161 ? 19.427 -3.190 3.272 1.00 93.50 161 GLU A O 1
ATOM 1266 N N . LEU A 1 162 ? 18.485 -1.139 3.212 1.00 92.75 162 LEU A N 1
ATOM 1267 C CA . LEU A 1 162 ? 19.680 -0.439 2.726 1.00 92.75 162 LEU A CA 1
ATOM 1268 C C . LEU A 1 162 ? 20.809 -0.449 3.762 1.00 92.75 162 LEU A C 1
ATOM 1270 O O . LEU A 1 162 ? 21.965 -0.644 3.390 1.00 92.75 162 LEU A O 1
ATOM 1274 N N . GLU A 1 163 ? 20.487 -0.281 5.045 1.00 92.25 163 GLU A N 1
ATOM 1275 C CA . GLU A 1 163 ? 21.461 -0.352 6.136 1.00 92.25 163 GLU A CA 1
ATOM 1276 C C . GLU A 1 163 ? 22.027 -1.765 6.314 1.00 92.25 163 GLU A C 1
ATOM 1278 O O . GLU A 1 163 ? 23.230 -1.923 6.522 1.00 92.25 163 GLU A O 1
ATOM 1283 N N . SER A 1 164 ? 21.195 -2.801 6.149 1.00 92.31 164 SER A N 1
ATOM 1284 C CA . SER A 1 164 ? 21.644 -4.196 6.243 1.00 92.31 164 SER A CA 1
ATOM 1285 C C . SER A 1 164 ? 22.711 -4.560 5.201 1.00 92.31 164 SER A C 1
ATOM 1287 O O . SER A 1 164 ? 23.529 -5.449 5.435 1.00 92.31 164 SER A O 1
ATOM 1289 N N . GLY A 1 165 ? 22.673 -3.926 4.022 1.00 90.12 165 GLY A N 1
ATOM 1290 C CA . GLY A 1 165 ? 23.556 -4.229 2.893 1.00 90.12 165 GLY A CA 1
ATOM 1291 C C . GLY A 1 165 ? 23.421 -5.650 2.325 1.00 90.12 165 GLY A C 1
ATOM 1292 O O . GLY A 1 165 ? 24.254 -6.065 1.522 1.00 90.12 165 GLY A O 1
ATOM 1293 N N . THR A 1 166 ? 22.401 -6.416 2.731 1.00 92.12 166 THR A N 1
ATOM 1294 C CA . THR A 1 166 ? 22.270 -7.846 2.388 1.00 92.12 166 THR A CA 1
ATOM 1295 C C . THR A 1 166 ? 21.612 -8.103 1.034 1.00 92.12 166 THR A C 1
ATOM 1297 O O . THR A 1 166 ? 21.832 -9.149 0.422 1.00 92.12 166 THR A O 1
ATOM 1300 N N . LYS A 1 167 ? 20.792 -7.163 0.554 1.00 93.31 167 LYS A N 1
ATOM 1301 C CA . LYS A 1 167 ? 20.004 -7.290 -0.677 1.00 93.31 167 LYS A CA 1
ATOM 1302 C C . LYS A 1 167 ? 20.432 -6.252 -1.702 1.00 93.31 167 LYS A C 1
ATOM 1304 O O . LYS A 1 167 ? 20.865 -5.154 -1.362 1.00 93.31 167 LYS A O 1
ATOM 1309 N N . SER A 1 168 ? 20.262 -6.591 -2.978 1.00 94.75 168 SER A N 1
ATOM 1310 C CA . SER A 1 168 ? 20.478 -5.625 -4.053 1.00 94.75 168 SER A CA 1
ATOM 1311 C C . SER A 1 168 ? 19.448 -4.496 -3.980 1.00 94.75 168 SER A C 1
ATOM 1313 O O . SER A 1 168 ? 18.294 -4.713 -3.604 1.00 94.75 168 SER A O 1
ATOM 1315 N N . GLU A 1 169 ? 19.840 -3.298 -4.407 1.00 92.19 169 GLU A N 1
ATOM 1316 C CA . GLU A 1 169 ? 18.942 -2.143 -4.467 1.00 92.19 169 GLU A CA 1
ATOM 1317 C C . GLU A 1 169 ? 17.693 -2.422 -5.318 1.00 92.19 169 GLU A C 1
ATOM 1319 O O . GLU A 1 169 ? 16.584 -2.024 -4.961 1.00 92.19 169 GLU A O 1
ATOM 1324 N N . GLU A 1 170 ? 17.858 -3.154 -6.422 1.00 91.44 170 GLU A N 1
ATOM 1325 C CA . GLU A 1 170 ? 16.750 -3.559 -7.284 1.00 91.44 170 GLU A CA 1
ATOM 1326 C C . GLU A 1 170 ? 15.765 -4.472 -6.547 1.00 91.44 170 GLU A C 1
ATOM 1328 O O . GLU A 1 170 ? 14.553 -4.281 -6.646 1.00 91.44 170 GLU A O 1
ATOM 1333 N N . THR A 1 171 ? 16.271 -5.423 -5.758 1.00 93.62 171 THR A N 1
ATOM 1334 C CA . THR A 1 171 ? 15.437 -6.295 -4.925 1.00 93.62 171 THR A CA 1
ATOM 1335 C C . THR A 1 171 ? 14.658 -5.482 -3.898 1.00 93.62 171 THR A C 1
ATOM 1337 O O . THR A 1 171 ? 13.445 -5.646 -3.797 1.00 93.62 171 THR A O 1
ATOM 1340 N N . ILE A 1 172 ? 15.321 -4.575 -3.175 1.00 93.50 172 ILE A N 1
ATOM 1341 C CA . ILE A 1 172 ? 14.677 -3.728 -2.157 1.00 93.50 172 ILE A CA 1
ATOM 1342 C C . ILE A 1 172 ? 13.575 -2.883 -2.801 1.00 93.50 172 ILE A C 1
ATOM 1344 O O . ILE A 1 172 ? 12.449 -2.842 -2.303 1.00 93.50 172 ILE A O 1
ATOM 1348 N N . LYS A 1 173 ? 13.868 -2.271 -3.954 1.00 91.19 173 LYS A N 1
ATOM 1349 C CA . LYS A 1 173 ? 12.900 -1.490 -4.726 1.00 91.19 173 LYS A CA 1
ATOM 1350 C C . LYS A 1 173 ? 11.689 -2.327 -5.135 1.00 91.19 173 LYS A C 1
ATOM 1352 O O . LYS A 1 173 ? 10.561 -1.890 -4.930 1.00 91.19 173 LYS A O 1
ATOM 1357 N N . ASN A 1 174 ? 11.902 -3.520 -5.691 1.00 90.50 174 ASN A N 1
ATOM 1358 C CA . ASN A 1 174 ? 10.815 -4.387 -6.151 1.00 90.50 174 ASN A CA 1
ATOM 1359 C C . ASN A 1 174 ? 9.937 -4.881 -4.990 1.00 90.50 174 ASN A C 1
ATOM 1361 O O . ASN A 1 174 ? 8.713 -4.931 -5.129 1.00 90.50 174 ASN A O 1
ATOM 1365 N N . VAL A 1 175 ? 10.534 -5.200 -3.837 1.00 92.06 175 VAL A N 1
ATOM 1366 C CA . VAL A 1 175 ? 9.788 -5.595 -2.632 1.00 92.06 175 VAL A CA 1
ATOM 1367 C C . VAL A 1 175 ? 8.958 -4.425 -2.109 1.00 92.06 175 VAL A C 1
ATOM 1369 O O . VAL A 1 175 ? 7.752 -4.577 -1.924 1.00 92.06 175 VAL A O 1
ATOM 1372 N N . ALA A 1 176 ? 9.561 -3.244 -1.945 1.00 90.62 176 ALA A N 1
ATOM 1373 C CA . ALA A 1 176 ? 8.852 -2.049 -1.490 1.00 90.62 176 ALA A CA 1
ATOM 1374 C C . ALA A 1 176 ? 7.702 -1.669 -2.437 1.00 90.62 176 ALA A C 1
ATOM 1376 O O . ALA A 1 176 ? 6.598 -1.365 -1.988 1.00 90.62 176 ALA A O 1
ATOM 1377 N N . ALA A 1 177 ? 7.940 -1.750 -3.747 1.00 88.12 177 ALA A N 1
ATOM 1378 C CA . ALA A 1 177 ? 6.938 -1.498 -4.771 1.00 88.12 177 ALA A CA 1
ATOM 1379 C C . ALA A 1 177 ? 5.753 -2.473 -4.688 1.00 88.12 177 ALA A C 1
ATOM 1381 O O . ALA A 1 177 ? 4.598 -2.053 -4.737 1.00 88.12 177 ALA A O 1
ATOM 1382 N N . THR A 1 178 ? 6.037 -3.768 -4.531 1.00 87.88 178 THR A N 1
ATOM 1383 C CA . THR A 1 178 ? 5.005 -4.809 -4.412 1.00 87.88 178 THR A CA 1
ATOM 1384 C C . THR A 1 178 ? 4.188 -4.625 -3.137 1.00 87.88 178 THR A C 1
ATOM 1386 O O . THR A 1 178 ? 2.964 -4.696 -3.180 1.00 87.88 178 THR A O 1
ATOM 1389 N N . MET A 1 179 ? 4.853 -4.337 -2.016 1.00 89.00 179 MET A N 1
ATOM 1390 C CA . MET A 1 179 ? 4.200 -4.098 -0.730 1.00 89.00 179 MET A CA 1
ATOM 1391 C C . MET A 1 179 ? 3.276 -2.877 -0.786 1.00 89.00 179 MET A C 1
ATOM 1393 O O . MET A 1 179 ? 2.133 -2.955 -0.343 1.00 89.00 179 MET A O 1
ATOM 1397 N N . TYR A 1 180 ? 3.736 -1.778 -1.394 1.00 84.56 180 TYR A N 1
ATOM 1398 C CA . TYR A 1 180 ? 2.920 -0.579 -1.580 1.00 84.56 180 TYR A CA 1
ATOM 1399 C C . TYR A 1 180 ? 1.698 -0.854 -2.460 1.00 84.56 180 TYR A C 1
ATOM 1401 O O . TYR A 1 180 ? 0.581 -0.528 -2.071 1.00 84.56 180 TYR A O 1
ATOM 1409 N N . ALA A 1 181 ? 1.890 -1.494 -3.618 1.00 83.25 181 ALA A N 1
ATOM 1410 C CA . ALA A 1 181 ? 0.792 -1.818 -4.523 1.00 83.25 181 ALA A CA 1
ATOM 1411 C C . ALA A 1 181 ? -0.253 -2.736 -3.862 1.00 83.25 181 ALA A C 1
ATOM 1413 O O . ALA A 1 181 ? -1.450 -2.489 -3.980 1.00 83.25 181 ALA A O 1
ATOM 1414 N N . ALA A 1 182 ? 0.193 -3.765 -3.135 1.00 85.25 182 ALA A N 1
ATOM 1415 C CA . ALA A 1 182 ? -0.697 -4.697 -2.449 1.00 85.25 182 ALA A CA 1
ATOM 1416 C C . ALA A 1 182 ? -1.469 -4.034 -1.297 1.00 85.25 182 ALA A C 1
ATOM 1418 O O . ALA A 1 182 ? -2.665 -4.276 -1.139 1.00 85.25 182 ALA A O 1
ATOM 1419 N N . GLY A 1 183 ? -0.800 -3.195 -0.501 1.00 83.44 183 GLY A N 1
ATOM 1420 C CA . GLY A 1 183 ? -1.408 -2.530 0.651 1.00 83.44 183 GLY A CA 1
ATOM 1421 C C . GLY A 1 183 ? -2.333 -1.375 0.272 1.00 83.44 183 GLY A C 1
ATOM 1422 O O . GLY A 1 183 ? -3.367 -1.195 0.905 1.00 83.44 183 GLY A O 1
ATOM 1423 N N . ALA A 1 184 ? -2.004 -0.610 -0.771 1.00 81.50 184 ALA A N 1
ATOM 1424 C CA . ALA A 1 184 ? -2.772 0.576 -1.136 1.00 81.50 184 ALA A CA 1
ATOM 1425 C C . ALA A 1 184 ? -4.197 0.234 -1.608 1.00 81.50 184 ALA A C 1
ATOM 1427 O O . ALA A 1 184 ? -5.160 0.782 -1.078 1.00 81.50 184 ALA A O 1
ATOM 1428 N N . ASP A 1 185 ? -4.348 -0.689 -2.564 1.00 80.25 185 ASP A N 1
ATOM 1429 C CA . ASP A 1 185 ? -5.660 -0.997 -3.162 1.00 80.25 185 ASP A CA 1
ATOM 1430 C C . ASP A 1 185 ? -6.595 -1.724 -2.190 1.00 80.25 185 ASP A C 1
ATOM 1432 O O . ASP A 1 185 ? -7.783 -1.411 -2.063 1.00 80.25 185 ASP A O 1
ATOM 1436 N N . THR A 1 186 ? -6.041 -2.711 -1.481 1.00 87.94 186 THR A N 1
ATOM 1437 C CA . THR A 1 186 ? -6.825 -3.622 -0.642 1.00 87.94 186 THR A CA 1
ATOM 1438 C C . THR A 1 186 ? -7.311 -2.938 0.628 1.00 87.94 186 THR A C 1
ATOM 1440 O O . THR A 1 186 ? -8.463 -3.134 1.015 1.00 87.94 186 THR A O 1
ATOM 1443 N N . VAL A 1 187 ? -6.488 -2.079 1.242 1.00 89.94 187 VAL A N 1
ATOM 1444 C CA . VAL A 1 187 ? -6.887 -1.301 2.423 1.00 89.94 187 VAL A CA 1
ATOM 1445 C C . VAL A 1 187 ? -7.971 -0.288 2.057 1.00 89.94 187 VAL A C 1
ATOM 1447 O O . VAL A 1 187 ? -8.974 -0.202 2.764 1.00 89.94 187 VAL A O 1
ATOM 1450 N N . VAL A 1 188 ? -7.837 0.422 0.930 1.00 87.81 188 VAL A N 1
ATOM 1451 C CA . VAL A 1 188 ? -8.871 1.364 0.460 1.00 87.81 188 VAL A CA 1
ATOM 1452 C C . VAL A 1 188 ? -10.187 0.638 0.178 1.00 87.81 188 VAL A C 1
ATOM 1454 O O . VAL A 1 188 ? -11.248 1.095 0.615 1.00 87.81 188 VAL A O 1
ATOM 1457 N N . SER A 1 189 ? -10.126 -0.517 -0.487 1.00 89.12 189 SER A N 1
ATOM 1458 C CA . SER A 1 189 ? -11.301 -1.350 -0.774 1.00 89.12 189 SER A CA 1
ATOM 1459 C C . SER A 1 189 ? -11.962 -1.873 0.506 1.00 89.12 189 SER A C 1
ATOM 1461 O O . SER A 1 189 ? -13.188 -1.834 0.635 1.00 89.12 189 SER A O 1
ATOM 1463 N N . GLY A 1 190 ? -11.162 -2.314 1.480 1.00 94.12 190 GLY A N 1
ATOM 1464 C CA . GLY A 1 190 ? -11.631 -2.791 2.781 1.00 94.12 190 GLY A CA 1
ATOM 1465 C C . GLY A 1 190 ? -12.317 -1.698 3.601 1.00 94.12 190 GLY A C 1
ATOM 1466 O O . GLY A 1 190 ? -13.427 -1.906 4.084 1.00 94.12 190 GLY A O 1
ATOM 1467 N N . ILE A 1 191 ? -11.711 -0.510 3.692 1.00 94.81 191 ILE A N 1
ATOM 1468 C CA . ILE A 1 191 ? -12.289 0.648 4.394 1.00 94.81 191 ILE A CA 1
ATOM 1469 C C . ILE A 1 191 ? -13.584 1.108 3.712 1.00 94.81 191 ILE A C 1
ATOM 1471 O O . ILE A 1 191 ? -14.581 1.366 4.384 1.00 94.81 191 ILE A O 1
ATOM 1475 N N . SER A 1 192 ? -13.598 1.169 2.379 1.00 94.56 192 SER A N 1
ATOM 1476 C CA . SER A 1 192 ? -14.798 1.538 1.616 1.00 94.56 192 SER A CA 1
ATOM 1477 C C . SER A 1 192 ? -15.937 0.545 1.851 1.00 94.56 192 SER A C 1
ATOM 1479 O O . SER A 1 192 ? -17.076 0.946 2.083 1.00 94.56 192 SER A O 1
ATOM 1481 N N . SER A 1 193 ? -15.619 -0.753 1.861 1.00 95.69 193 SER A N 1
ATOM 1482 C CA . SER A 1 193 ? -16.584 -1.816 2.157 1.00 95.69 193 SER A CA 1
ATOM 1483 C C . SER A 1 193 ? -17.095 -1.732 3.594 1.00 95.69 193 SER A C 1
ATOM 1485 O O . SER A 1 193 ? -18.292 -1.877 3.823 1.00 95.69 193 SER A O 1
ATOM 1487 N N . PHE A 1 194 ? -16.216 -1.442 4.557 1.00 95.25 194 PHE A N 1
ATOM 1488 C CA . PHE A 1 194 ? -16.600 -1.222 5.949 1.00 95.25 194 PHE A CA 1
ATOM 1489 C C . PHE A 1 194 ? -17.632 -0.094 6.070 1.00 95.25 194 PHE A C 1
ATOM 1491 O O . PHE A 1 194 ? -18.702 -0.311 6.634 1.00 95.25 194 PHE A O 1
ATOM 1498 N N . PHE A 1 195 ? -17.368 1.079 5.484 1.00 96.31 195 PHE A N 1
ATOM 1499 C CA . PHE A 1 195 ? -18.326 2.188 5.518 1.00 96.31 195 PHE A CA 1
ATOM 1500 C C . PHE A 1 195 ? -19.641 1.847 4.822 1.00 96.31 195 PHE A C 1
ATOM 1502 O O . PHE A 1 195 ? -20.702 2.181 5.343 1.00 96.31 195 PHE A O 1
ATOM 1509 N N . LEU A 1 196 ? -19.593 1.148 3.687 1.00 96.94 196 LEU A N 1
ATOM 1510 C CA . LEU A 1 196 ? -20.799 0.683 3.009 1.00 96.94 196 LEU A CA 1
ATOM 1511 C C . LEU A 1 196 ? -21.654 -0.204 3.927 1.00 96.94 196 LEU A C 1
ATOM 1513 O O . LEU A 1 196 ? -22.856 0.021 4.042 1.00 96.94 196 LEU A O 1
ATOM 1517 N N . VAL A 1 197 ? -21.044 -1.170 4.618 1.00 97.00 197 VAL A N 1
ATOM 1518 C CA . VAL A 1 197 ? -21.758 -2.046 5.560 1.00 97.00 197 VAL A CA 1
ATOM 1519 C C . VAL A 1 197 ? -22.324 -1.246 6.733 1.00 97.00 197 VAL A C 1
ATOM 1521 O O . VAL A 1 197 ? -23.485 -1.443 7.075 1.00 97.00 197 VAL A O 1
ATOM 1524 N N . MET A 1 198 ? -21.563 -0.315 7.314 1.00 96.19 198 MET A N 1
ATOM 1525 C CA . MET A 1 198 ? -22.047 0.520 8.424 1.00 96.19 198 MET A CA 1
ATOM 1526 C C . MET A 1 198 ? -23.227 1.418 8.017 1.00 96.19 198 MET A C 1
ATOM 1528 O O . MET A 1 198 ? -24.132 1.635 8.816 1.00 96.19 198 MET A O 1
ATOM 1532 N N . LEU A 1 199 ? -23.250 1.910 6.772 1.00 96.38 199 LEU A N 1
ATOM 1533 C CA . LEU A 1 199 ? -24.363 2.705 6.241 1.00 96.38 199 LEU A CA 1
ATOM 1534 C C . LEU A 1 199 ? -25.622 1.867 5.986 1.00 96.38 199 LEU A C 1
ATOM 1536 O O . LEU A 1 199 ? -26.731 2.357 6.188 1.00 96.38 199 LEU A O 1
ATOM 1540 N N . LEU A 1 200 ? -25.459 0.622 5.531 1.00 97.94 200 LEU A N 1
ATOM 1541 C CA . LEU A 1 200 ? -26.571 -0.300 5.284 1.00 97.94 200 LEU A CA 1
ATOM 1542 C C . LEU A 1 200 ? -27.114 -0.937 6.572 1.00 97.94 200 LEU A C 1
ATOM 1544 O O . LEU A 1 200 ? -28.295 -1.273 6.623 1.00 97.94 200 LEU A O 1
ATOM 1548 N N . HIS A 1 201 ? -26.267 -1.067 7.597 1.00 96.88 201 HIS A N 1
ATOM 1549 C CA . HIS A 1 201 ? -26.565 -1.716 8.876 1.00 96.88 201 HIS A CA 1
ATOM 1550 C C . HIS A 1 201 ? -26.166 -0.842 10.080 1.00 96.88 201 HIS A C 1
ATOM 1552 O O . HIS A 1 201 ? -25.215 -1.173 10.805 1.00 96.88 201 HIS A O 1
ATOM 1558 N N . PRO A 1 202 ? -26.875 0.273 10.338 1.00 96.81 202 PRO A N 1
ATOM 1559 C CA . PRO A 1 202 ? -26.562 1.170 11.454 1.00 96.81 202 PRO A CA 1
ATOM 1560 C C . PRO A 1 202 ? -26.581 0.479 12.828 1.00 96.81 202 PRO A C 1
ATOM 1562 O O . PRO A 1 202 ? -25.884 0.892 13.754 1.00 96.81 202 PRO A O 1
ATOM 1565 N N . GLU A 1 203 ? -27.349 -0.601 12.977 1.00 97.38 203 GLU A N 1
ATOM 1566 C CA . GLU A 1 203 ? -27.409 -1.425 14.183 1.00 97.38 203 GLU A CA 1
ATOM 1567 C C . GLU A 1 203 ? -26.068 -2.092 14.527 1.00 97.38 203 GLU A C 1
ATOM 1569 O O . GLU A 1 203 ? -25.725 -2.222 15.708 1.00 97.38 203 GLU A O 1
ATOM 1574 N N . LEU A 1 204 ? -25.284 -2.478 13.513 1.00 96.12 204 LEU A N 1
ATOM 1575 C CA . LEU A 1 204 ? -23.952 -3.054 13.702 1.00 96.12 204 LEU A CA 1
ATOM 1576 C C . LEU A 1 204 ? -22.964 -1.973 14.137 1.00 96.12 204 LEU A C 1
ATOM 1578 O O . LEU A 1 204 ? -22.194 -2.191 15.073 1.00 96.12 204 LEU A O 1
ATOM 1582 N N . GLN A 1 205 ? -23.038 -0.790 13.520 1.00 95.44 205 GLN A N 1
ATOM 1583 C CA . GLN A 1 205 ? -22.216 0.358 13.901 1.00 95.44 205 GLN A CA 1
ATOM 1584 C C . GLN A 1 205 ? -22.445 0.743 15.366 1.00 95.44 205 GLN A C 1
ATOM 1586 O O . GLN A 1 205 ? -21.496 0.933 16.126 1.00 95.44 205 GLN A O 1
ATOM 1591 N N . GLU A 1 206 ? -23.708 0.817 15.780 1.00 96.12 206 GLU A N 1
ATOM 1592 C CA . GLU A 1 206 ? -24.080 1.152 17.150 1.00 96.12 206 GLU A CA 1
ATOM 1593 C C . GLU A 1 206 ? -23.637 0.070 18.147 1.00 96.12 206 GLU A C 1
ATOM 1595 O O . GLU A 1 206 ? -23.172 0.389 19.241 1.00 96.12 206 GLU A O 1
ATOM 1600 N N . THR A 1 207 ? -23.720 -1.208 17.772 1.00 96.12 207 THR A N 1
ATOM 1601 C CA . THR A 1 207 ? -23.245 -2.315 18.617 1.00 96.12 207 THR A CA 1
ATOM 1602 C C . THR A 1 207 ? -21.735 -2.238 18.847 1.00 96.12 207 THR A C 1
ATOM 1604 O O . THR A 1 207 ? -21.296 -2.287 19.998 1.00 96.12 207 THR A O 1
ATOM 1607 N N . GLY A 1 208 ? -20.947 -2.032 17.787 1.00 93.94 208 GLY A N 1
ATOM 1608 C CA . GLY A 1 208 ? -19.494 -1.881 17.904 1.00 93.94 208 GLY A CA 1
ATOM 1609 C C . GLY A 1 208 ? -19.097 -0.638 18.695 1.00 93.94 208 GLY A C 1
ATOM 1610 O O . GLY A 1 208 ? -18.224 -0.699 19.560 1.00 93.94 208 GLY A O 1
ATOM 1611 N N . ARG A 1 209 ? -19.803 0.480 18.489 1.00 93.19 209 ARG A N 1
ATOM 1612 C CA . ARG A 1 209 ? -19.585 1.710 19.261 1.00 93.19 209 ARG A CA 1
ATOM 1613 C C . ARG A 1 209 ? -19.819 1.494 20.757 1.00 93.19 209 ARG A C 1
ATOM 1615 O O . ARG A 1 209 ? -18.985 1.899 21.559 1.00 93.19 209 ARG A O 1
ATOM 1622 N N . ARG A 1 210 ? -20.900 0.809 21.148 1.00 95.00 210 ARG A N 1
ATOM 1623 C CA . ARG A 1 210 ? -21.161 0.481 22.564 1.00 95.00 210 ARG A CA 1
ATOM 1624 C C . ARG A 1 210 ? -20.081 -0.408 23.170 1.00 95.00 210 ARG A C 1
ATOM 1626 O O . ARG A 1 210 ? -19.775 -0.257 24.352 1.00 95.00 210 ARG A O 1
ATOM 1633 N N . GLU A 1 211 ? -19.532 -1.346 22.400 1.00 94.69 211 GLU A N 1
ATOM 1634 C CA . GLU A 1 211 ? -18.430 -2.190 22.868 1.00 94.69 211 GLU A CA 1
ATOM 1635 C C . GLU A 1 211 ? -17.167 -1.356 23.131 1.00 94.69 211 GLU A C 1
ATOM 1637 O O . GLU A 1 211 ? -16.608 -1.436 24.228 1.00 94.69 211 GLU A O 1
ATOM 1642 N N . ILE A 1 212 ? -16.791 -0.477 22.193 1.00 94.12 212 ILE A N 1
ATOM 1643 C CA . ILE A 1 212 ? -15.684 0.479 22.369 1.00 94.12 212 ILE A CA 1
ATOM 1644 C C . ILE A 1 212 ? -15.917 1.357 23.601 1.00 94.12 212 ILE A C 1
ATOM 1646 O O . ILE A 1 212 ? -15.036 1.463 24.454 1.00 94.12 212 ILE A O 1
ATOM 1650 N N . ASP A 1 213 ? -17.102 1.952 23.739 1.00 93.00 213 ASP A N 1
ATOM 1651 C CA . ASP A 1 213 ? -17.428 2.836 24.863 1.00 93.00 213 ASP A CA 1
ATOM 1652 C C . ASP A 1 213 ? -17.346 2.096 26.209 1.00 93.00 213 ASP A C 1
ATOM 1654 O O . ASP A 1 213 ? -16.891 2.651 27.211 1.00 93.00 213 ASP A O 1
ATOM 1658 N N . ARG A 1 214 ? -17.745 0.818 26.243 1.00 92.25 214 ARG A N 1
ATOM 1659 C CA . ARG A 1 214 ? -17.686 -0.020 27.447 1.00 92.25 214 ARG A CA 1
ATOM 1660 C C . ARG A 1 214 ? -16.251 -0.344 27.863 1.00 92.25 214 ARG A C 1
ATOM 1662 O O . ARG A 1 214 ? -15.971 -0.334 29.064 1.00 92.25 214 ARG A O 1
ATOM 1669 N N . VAL A 1 215 ? -15.393 -0.702 26.909 1.00 91.25 215 VAL A N 1
ATOM 1670 C CA . VAL A 1 215 ? -14.020 -1.164 27.178 1.00 91.25 215 VAL A CA 1
ATOM 1671 C C . VAL A 1 215 ? -13.069 0.018 27.352 1.00 91.25 215 VAL A C 1
ATOM 1673 O O . VAL A 1 215 ? -12.298 0.047 28.304 1.00 91.25 215 VAL A O 1
ATOM 1676 N N . ILE A 1 216 ? -13.156 1.014 26.470 1.00 91.38 216 ILE A N 1
ATOM 1677 C CA . ILE A 1 216 ? -12.168 2.094 26.333 1.00 91.38 216 ILE A CA 1
ATOM 1678 C C . ILE A 1 216 ? -12.718 3.436 26.839 1.00 91.38 216 ILE A C 1
ATOM 1680 O O . ILE A 1 216 ? -11.958 4.273 27.327 1.00 91.38 216 ILE A O 1
ATOM 1684 N N . GLY A 1 217 ? -14.037 3.656 26.780 1.00 80.81 217 GLY A N 1
ATOM 1685 C CA . GLY A 1 217 ? -14.657 4.970 27.017 1.00 80.81 217 GLY A CA 1
ATOM 1686 C C . GLY A 1 217 ? -14.392 5.596 28.393 1.00 80.81 217 GLY A C 1
ATOM 1687 O O . GLY A 1 217 ? -14.473 6.814 28.540 1.00 80.81 217 GLY A O 1
ATOM 1688 N N . LYS A 1 218 ? -14.008 4.802 29.401 1.00 77.06 218 LYS A N 1
ATOM 1689 C CA . LYS A 1 218 ? -13.632 5.307 30.736 1.00 77.06 218 LYS A CA 1
ATOM 1690 C C . LYS A 1 218 ? -12.264 5.983 30.770 1.00 77.06 218 LYS A C 1
ATOM 1692 O O . LYS A 1 218 ? -12.038 6.850 31.606 1.00 77.06 218 LYS A O 1
ATOM 1697 N N . GLU A 1 219 ? -11.365 5.583 29.879 1.00 77.88 219 GLU A N 1
ATOM 1698 C CA . GLU A 1 219 ? -9.974 6.041 29.848 1.00 77.88 219 GLU A CA 1
ATOM 1699 C C . GLU A 1 219 ? -9.786 7.264 28.935 1.00 77.88 219 GLU A C 1
ATOM 1701 O O . GLU A 1 219 ? -8.680 7.789 28.850 1.00 77.88 219 GLU A O 1
ATOM 1706 N N . GLN A 1 220 ? -10.854 7.722 28.258 1.00 82.50 220 GLN A N 1
ATOM 1707 C CA . GLN A 1 220 ? -10.863 8.874 27.335 1.00 82.50 220 GLN A CA 1
ATOM 1708 C C . GLN A 1 220 ? -9.697 8.871 26.332 1.00 82.50 220 GLN A C 1
ATOM 1710 O O . GLN A 1 220 ? -9.179 9.917 25.940 1.00 82.50 220 GLN A O 1
ATOM 1715 N N . ARG A 1 221 ? -9.282 7.678 25.901 1.00 89.69 221 ARG A N 1
ATOM 1716 C CA . ARG A 1 221 ? -8.195 7.480 24.942 1.00 89.69 221 ARG A CA 1
ATOM 1717 C C . ARG A 1 221 ? -8.698 6.826 23.664 1.00 89.69 221 ARG A C 1
ATOM 1719 O O . ARG A 1 221 ? -9.773 6.232 23.633 1.00 89.69 221 ARG A O 1
ATOM 1726 N N . LEU A 1 222 ? -7.884 6.904 22.616 1.00 91.94 222 LEU A N 1
ATOM 1727 C CA . LEU A 1 222 ? -8.121 6.147 21.392 1.00 91.94 222 LEU A CA 1
ATOM 1728 C C . LEU A 1 222 ? -7.829 4.646 21.604 1.00 91.94 222 LEU A C 1
ATOM 1730 O O . LEU A 1 222 ? -7.012 4.297 22.470 1.00 91.94 222 LEU A O 1
ATOM 1734 N N . PRO A 1 223 ? -8.474 3.760 20.819 1.00 91.25 223 PRO A N 1
ATOM 1735 C CA . PRO A 1 223 ? -8.177 2.333 20.831 1.00 91.25 223 PRO A CA 1
ATOM 1736 C C . PRO A 1 223 ? -6.706 2.045 20.523 1.00 91.25 223 PRO A C 1
ATOM 1738 O O . PRO A 1 223 ? -6.099 2.672 19.653 1.00 91.25 223 PRO A O 1
ATOM 1741 N N . LEU A 1 224 ? -6.150 1.061 21.223 1.00 92.62 224 LEU A N 1
ATOM 1742 C CA . LEU A 1 224 ? -4.808 0.533 21.017 1.00 92.62 224 LEU A CA 1
ATOM 1743 C C . LEU A 1 224 ? -4.890 -0.930 20.578 1.00 92.62 224 LEU A C 1
ATOM 1745 O O . LEU A 1 224 ? -5.867 -1.628 20.840 1.00 92.62 224 LEU A O 1
ATOM 1749 N N . TYR A 1 225 ? -3.821 -1.439 19.963 1.00 91.88 225 TYR A N 1
ATOM 1750 C CA . TYR A 1 225 ? -3.774 -2.840 19.529 1.00 91.88 225 TYR A CA 1
ATOM 1751 C C . TYR A 1 225 ? -3.937 -3.837 20.694 1.00 91.88 225 TYR A C 1
ATOM 1753 O O . TYR A 1 225 ? -4.470 -4.930 20.515 1.00 91.88 225 TYR A O 1
ATOM 1761 N N . SER A 1 226 ? -3.526 -3.446 21.906 1.00 92.31 226 SER A N 1
ATOM 1762 C CA . SER A 1 226 ? -3.699 -4.233 23.132 1.00 92.31 226 SER A CA 1
ATOM 1763 C C . SER A 1 226 ? -5.161 -4.469 23.521 1.00 92.31 226 SER A C 1
ATOM 1765 O O . SER A 1 226 ? -5.439 -5.420 24.247 1.00 92.31 226 SER A O 1
ATOM 1767 N N . ASP A 1 227 ? -6.095 -3.644 23.039 1.00 92.94 227 ASP A N 1
ATOM 1768 C CA . ASP A 1 227 ? -7.520 -3.752 23.376 1.00 92.94 227 ASP A CA 1
ATOM 1769 C C . ASP A 1 227 ? -8.234 -4.836 22.558 1.00 92.94 227 ASP A C 1
ATOM 1771 O O . ASP A 1 227 ? -9.340 -5.240 22.904 1.00 92.94 227 ASP A O 1
ATOM 1775 N N . ARG A 1 228 ? -7.603 -5.349 21.492 1.00 93.06 228 ARG A N 1
ATOM 1776 C CA . ARG A 1 228 ? -8.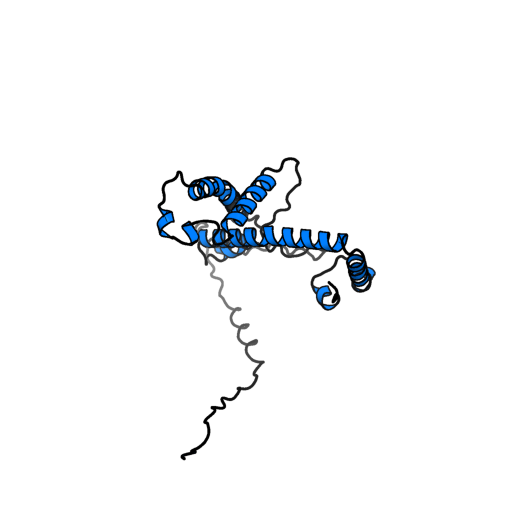220 -6.277 20.531 1.00 93.06 228 ARG A CA 1
ATOM 1777 C C . ARG A 1 228 ? -8.818 -7.527 21.179 1.00 93.06 228 ARG A C 1
ATOM 1779 O O . ARG A 1 228 ? -9.856 -8.004 20.744 1.00 93.06 228 ARG A O 1
ATOM 1786 N N . SER A 1 229 ? -8.190 -8.065 22.225 1.00 94.00 229 SER A N 1
ATOM 1787 C CA . SER A 1 229 ? -8.710 -9.243 22.939 1.00 94.00 229 SER A CA 1
ATOM 1788 C C . SER A 1 229 ? -9.978 -8.959 23.753 1.00 94.00 229 SER A C 1
ATOM 1790 O O . SER A 1 229 ? -10.677 -9.895 24.133 1.00 94.00 229 SER A O 1
ATOM 1792 N N . GLN A 1 230 ? -10.268 -7.686 24.027 1.00 93.19 230 GLN A N 1
ATOM 1793 C CA . GLN A 1 230 ? -11.416 -7.219 24.803 1.00 93.19 230 GLN A CA 1
ATOM 1794 C C . GLN A 1 230 ? -12.562 -6.705 23.918 1.00 93.19 230 GLN A C 1
ATOM 1796 O O . GLN A 1 230 ? -13.622 -6.385 24.451 1.00 93.19 230 GLN A O 1
ATOM 1801 N N . LEU A 1 231 ? -12.367 -6.653 22.596 1.00 93.81 231 LEU A N 1
ATOM 1802 C CA . LEU A 1 231 ? -13.339 -6.177 21.609 1.00 93.81 231 LEU A CA 1
ATOM 1803 C C . LEU A 1 231 ? -13.778 -7.324 20.676 1.00 93.81 231 LEU A C 1
ATOM 1805 O O . LEU A 1 231 ? -13.413 -7.328 19.508 1.00 93.81 231 LEU A O 1
ATOM 1809 N N . PRO A 1 232 ? -14.481 -8.361 21.169 1.00 94.38 232 PRO A N 1
ATOM 1810 C CA . PRO A 1 232 ? -14.824 -9.535 20.364 1.00 94.38 232 PRO A CA 1
ATOM 1811 C C . PRO A 1 232 ? -15.822 -9.268 19.227 1.00 94.38 232 PRO A C 1
ATOM 1813 O O . PRO A 1 232 ? -15.946 -10.122 18.348 1.00 94.38 232 PRO A O 1
ATOM 1816 N N . PHE A 1 233 ? -16.564 -8.155 19.246 1.00 93.56 233 PHE A N 1
ATOM 1817 C CA . PHE A 1 233 ? -17.433 -7.775 18.130 1.00 93.56 233 PHE A CA 1
ATOM 1818 C C . PHE A 1 233 ? -16.659 -7.097 16.984 1.00 93.56 233 PHE A C 1
ATOM 1820 O O . PHE A 1 233 ? -17.114 -7.166 15.841 1.00 93.56 233 PHE A O 1
ATOM 1827 N N . ILE A 1 234 ? -15.517 -6.460 17.276 1.00 90.56 234 ILE A N 1
ATOM 1828 C CA . ILE A 1 234 ? -14.691 -5.694 16.320 1.00 90.56 234 ILE A CA 1
ATOM 1829 C C . ILE A 1 234 ? -13.539 -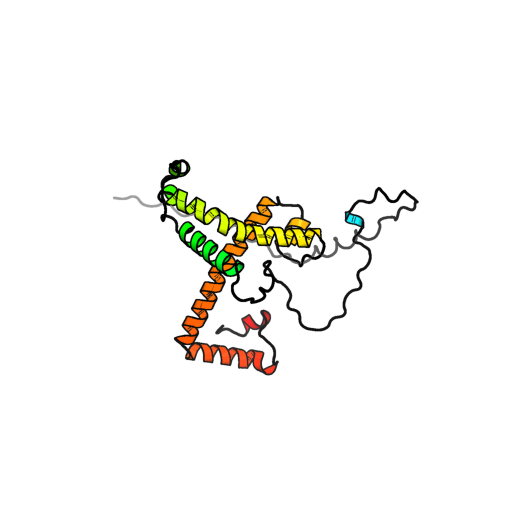6.522 15.740 1.00 90.56 234 ILE A C 1
ATOM 1831 O O . ILE A 1 234 ? -12.848 -7.249 16.487 1.00 90.56 234 ILE A O 1
#

InterPro domains:
  IPR001128 Cytochrome P450 [PF00067] (106-233)
  IPR002401 Cytochrome P450, E-class, group I [PR00463] (171-188)
  IPR002401 Cytochrome P450, E-class, group I [PR00463] (191-217)
  IPR036396 Cytochrome P450 superfamily [G3DSA:1.10.630.10] (67-234)
  IPR036396 Cytochrome P450 superfamily [SSF48264] (83-233)
  IPR050364 Cytochrome P450 monooxygenase, fungi [PTHR46300] (75-234)

Sequence (234 aa):
MGLARLLLPLRPKIERPPSLISETSSQRQRTVLDVPVPSNQGNPRDVPKSARYSRSVPLPHPDNGRSSGSETYVRPVEHHSGDAYISLADRAMSSLAQAGIFGSFLVDYLPWLKHAPSWMSFRRKAREWRKPVRTMLESPFAAAKKAWVEGTATDCLVSVELESGTKSEETIKNVAATMYAAGADTVVSGISSFFLVMLLHPELQETGRREIDRVIGKEQRLPLYSDRSQLPFI

pLDDT: mean 70.72, std 24.96, range [29.47, 97.94]

Radius of gyration: 29.16 Å; chains: 1; bounding box: 76×91×64 Å

Organism: NCBI:txid2018698

Foldseek 3Di:
DDDDDDDDDDDDDDDDDDDDDDDDPPPPPPPPPDDDDDDDDDDPPDDDPVPPPPPDDDDDDDDDDDDDDPQALDDPDDDDPPDPLVVLCVLQLVLVVCVVPQPSDPCSVPVVCVPPDCPDPVNVSCVVNVVSLCCNLVVSLVVQVVCLVVVNHDDYQNNVCVVVVPDDSVVSSVVSSVVCSVCVPVVVVVVVVVVVCCVVCVVLVVVQVVQCCVQPVVVVDDDDPVCVVSRVSD

Secondary structure (DSSP, 8-state):
----------PPP-PPPPP---SSSSSSSSSSS--PPP-----TT---GGGGS-S-PPPPP--S------SS--------SS-HHHHHHHHHHHHHHHHHSTTSSHHHH-GGGGG--TTSHHHHHHHHHHHHHHHHHHHHHHHHHHHHHTT-PPS-HHHHHHHH--S-HHHHHHHHHHHHHHHHHHHHHHHHHHHHHHHH-HHHHHHHHHHHHHHTTTTT----GGGGGG-TT-